Protein AF-A0A2N1YJY7-F1 (afdb_monomer)

pLDDT: mean 74.67, std 12.1, range [45.5, 92.31]

Secondary structure (DSSP, 8-state):
--EEEEEE---SSS--PEEEEEEEEEEEEEEE---B-TTS--STTSPP-B-SS-EEEEEEEEEEEEE-BTTTB-EEEEE-SSTT-EEEEEPPPPS-HHHHHHHHHSSSS-------S--TT--S-SSSS--TTT-EEEEES--SSTTGGG-TTSSEEEE-TT--EEEEE-EEEEEE----EEEE------

Radius of gyration: 22.83 Å; Cα contacts (8 Å, |Δi|>4)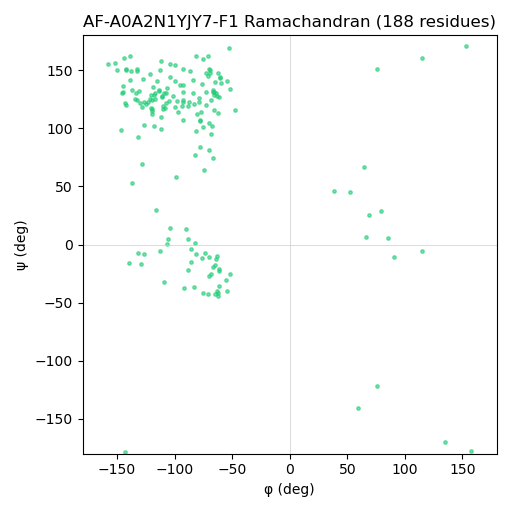: 405; chains: 1; bounding box: 46×56×58 Å

Sequence (190 aa):
PTILRVFRTQDTVDEPTLGIAYQSALSGDFRFSVAQTAASPNAREMVPFFNANEGVHFGNVDAFLPIGRLHSQAITLDTFGTEGNFQVTLTPIPNIAAVYNDIYCGAATCATNTVTGIDTSNSLVAITNPNPETRGYIRWGDFSNPANYIAPNNGIRFVTPAGGVTHIGVARIEGLLLQSLTLTTRGAGS

Nearest PDB structures (foldseek):
  4oje-assembly1_H  TM=1.419E-01  e=9.996E+00  Caenorhabditis elegans

Mean predicted aligned error: 12.43 Å

Solvent-accessible surface area (backbone atoms only — not comparable to full-atom values): 11017 Å² total; per-residue (Å²): 107,78,45,79,46,80,46,68,53,93,57,97,83,84,68,76,45,44,35,54,40,42,42,45,53,54,70,49,71,46,77,51,63,78,57,63,37,94,85,30,59,94,53,86,99,52,81,67,40,57,41,94,64,28,26,45,34,36,22,53,28,42,33,36,57,46,42,65,41,95,89,59,26,46,48,47,79,45,80,42,89,60,90,77,16,40,26,44,30,40,42,58,59,68,99,42,69,50,58,53,15,33,46,49,29,61,30,75,65,58,58,68,55,80,77,90,61,86,73,84,66,73,61,86,56,70,50,59,61,52,15,88,88,47,45,5,33,40,34,28,26,58,70,90,44,92,74,39,59,74,38,82,84,33,7,32,27,39,26,37,79,88,65,52,69,49,71,77,37,51,51,73,48,76,66,47,69,76,57,58,46,78,48,73,44,81,42,93,69,130

Structure (mmCIF, N/CA/C/O backbone):
data_AF-A0A2N1YJY7-F1
#
_entry.id   AF-A0A2N1YJY7-F1
#
loop_
_atom_site.group_PDB
_atom_site.id
_atom_site.type_symbol
_atom_site.label_atom_id
_atom_site.label_alt_id
_atom_site.label_comp_id
_atom_site.label_asym_id
_atom_site.label_entity_id
_atom_site.label_seq_id
_atom_site.pdbx_PDB_ins_code
_atom_site.Cartn_x
_atom_site.Cartn_y
_atom_site.Cartn_z
_atom_site.occupancy
_atom_site.B_iso_or_equiv
_atom_site.auth_seq_id
_atom_site.auth_comp_id
_atom_site.auth_asym_id
_atom_site.auth_atom_id
_atom_site.pdbx_PDB_model_num
ATOM 1 N N . PRO A 1 1 ? -10.628 2.705 -5.299 1.00 58.41 1 PRO A N 1
ATOM 2 C CA . PRO A 1 1 ? -11.707 3.653 -4.931 1.00 58.41 1 PRO A CA 1
ATOM 3 C C . PRO A 1 1 ? -11.468 4.127 -3.503 1.00 58.41 1 PRO A C 1
ATOM 5 O O . PRO A 1 1 ? -11.146 3.301 -2.654 1.00 58.41 1 PRO A O 1
ATOM 8 N N . THR A 1 2 ? -11.582 5.428 -3.264 1.00 67.94 2 THR A N 1
ATOM 9 C CA . THR A 1 2 ? -11.427 5.993 -1.922 1.00 67.94 2 THR A CA 1
ATOM 10 C C . THR A 1 2 ? -12.797 6.077 -1.270 1.00 67.94 2 THR A C 1
ATOM 12 O O . THR A 1 2 ? -13.717 6.656 -1.846 1.00 67.94 2 THR A O 1
ATOM 15 N N . ILE A 1 3 ? -12.950 5.469 -0.096 1.00 69.62 3 ILE A N 1
ATOM 16 C CA . ILE A 1 3 ? -14.212 5.424 0.638 1.00 69.62 3 ILE A CA 1
ATOM 17 C C . ILE A 1 3 ? -13.978 6.028 2.017 1.00 69.62 3 ILE A C 1
ATOM 19 O O . ILE A 1 3 ? -13.146 5.547 2.784 1.00 69.62 3 ILE A O 1
ATOM 23 N N . LEU A 1 4 ? -14.745 7.068 2.328 1.00 70.69 4 LEU A N 1
ATOM 24 C CA . LEU A 1 4 ? -14.849 7.638 3.662 1.00 70.69 4 LEU A CA 1
ATOM 25 C C . LEU A 1 4 ? -16.218 7.260 4.222 1.00 70.69 4 LEU A C 1
ATOM 27 O O . LEU A 1 4 ? -17.240 7.579 3.615 1.00 70.69 4 LEU A O 1
ATOM 31 N N . ARG A 1 5 ? -16.247 6.569 5.360 1.00 70.00 5 ARG A N 1
ATOM 32 C CA . ARG A 1 5 ? -17.489 6.231 6.059 1.00 70.00 5 ARG A CA 1
ATOM 33 C C . ARG A 1 5 ? -17.484 6.862 7.439 1.00 70.00 5 ARG A C 1
ATOM 35 O O . ARG A 1 5 ? -16.478 6.792 8.136 1.00 70.00 5 ARG A O 1
ATOM 42 N N . VAL A 1 6 ? -18.611 7.454 7.814 1.00 69.00 6 VAL A N 1
ATOM 43 C CA . VAL A 1 6 ? -18.825 8.061 9.127 1.00 69.00 6 VAL A CA 1
ATOM 44 C C . VAL A 1 6 ? -19.968 7.317 9.801 1.00 69.00 6 VAL A C 1
ATOM 46 O O . VAL A 1 6 ? -21.030 7.137 9.206 1.00 69.00 6 VAL A O 1
ATOM 49 N N . PHE A 1 7 ? -19.746 6.876 11.031 1.00 70.25 7 PHE A N 1
ATOM 50 C CA . PHE A 1 7 ? -20.703 6.124 11.828 1.00 70.25 7 PHE A CA 1
ATOM 51 C C . PHE A 1 7 ? -20.782 6.725 13.223 1.00 70.25 7 PHE A C 1
ATOM 53 O O . PHE A 1 7 ? -19.805 7.268 13.727 1.00 70.25 7 PHE A O 1
ATOM 60 N N . ARG A 1 8 ? -21.937 6.603 13.866 1.00 66.25 8 ARG A N 1
ATOM 61 C CA . ARG A 1 8 ? -22.147 7.037 15.247 1.00 66.25 8 A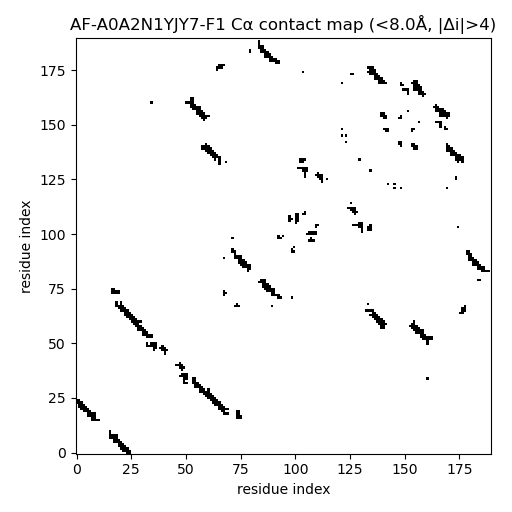RG A CA 1
ATOM 62 C C . ARG A 1 8 ? -22.476 5.811 16.082 1.00 66.25 8 ARG A C 1
ATOM 64 O O . ARG A 1 8 ? -23.335 5.030 15.674 1.00 66.25 8 ARG A O 1
ATOM 71 N N . THR A 1 9 ? -21.806 5.635 17.216 1.00 63.91 9 THR A N 1
ATOM 72 C CA . THR A 1 9 ? -22.169 4.571 18.153 1.00 63.91 9 THR A CA 1
ATOM 73 C C . THR A 1 9 ? -23.555 4.866 18.728 1.00 63.91 9 THR A C 1
ATOM 75 O O . THR A 1 9 ? -23.849 5.985 19.156 1.00 63.91 9 THR A O 1
ATOM 78 N N . GLN A 1 10 ? -24.447 3.876 18.672 1.00 57.34 10 GLN A N 1
ATOM 79 C CA . GLN A 1 10 ? -25.723 3.911 19.382 1.00 57.34 10 GLN A CA 1
ATOM 80 C C . GLN A 1 10 ? -25.461 3.479 20.822 1.00 57.34 10 GLN A C 1
ATOM 82 O O . GLN A 1 10 ? -25.721 2.334 21.171 1.00 57.34 10 GLN A O 1
ATOM 87 N N . ASP A 1 11 ? -24.912 4.367 21.644 1.00 53.84 11 ASP A N 1
ATOM 88 C CA . ASP A 1 11 ? -25.042 4.203 23.088 1.00 53.84 11 ASP A CA 1
ATOM 89 C C . ASP A 1 11 ? -25.985 5.281 23.620 1.00 53.84 11 ASP A C 1
ATOM 91 O O . ASP A 1 11 ? -25.904 6.452 23.242 1.00 53.84 11 ASP A O 1
ATOM 95 N N . THR A 1 12 ? -26.959 4.853 24.417 1.00 52.12 12 THR A N 1
ATOM 96 C CA . THR A 1 12 ? -28.085 5.674 24.879 1.00 52.12 12 THR A CA 1
ATOM 97 C C . THR A 1 12 ? -27.778 6.428 26.173 1.00 52.12 12 THR A C 1
ATOM 99 O O . THR A 1 12 ? -28.682 7.058 26.715 1.00 52.12 12 THR A O 1
ATOM 102 N N . VAL A 1 13 ? -26.543 6.350 26.685 1.00 55.25 13 VAL A N 1
ATOM 103 C CA . VAL A 1 13 ? -26.212 6.776 28.056 1.00 55.25 13 VAL A CA 1
ATOM 104 C C . VAL A 1 13 ? -24.898 7.574 28.146 1.00 55.25 13 VAL A C 1
ATOM 106 O O . VAL A 1 13 ? -24.038 7.261 28.948 1.00 55.25 13 VAL A O 1
ATOM 109 N N . ASP A 1 14 ? -24.767 8.632 27.341 1.00 52.88 14 ASP A N 1
ATOM 110 C CA . ASP A 1 14 ? -23.934 9.827 27.626 1.00 52.88 14 ASP A CA 1
ATOM 111 C C . ASP A 1 14 ? -22.714 10.168 26.757 1.00 52.88 14 ASP A C 1
ATOM 113 O O . ASP A 1 14 ? -22.257 11.292 26.887 1.00 52.88 14 ASP A O 1
ATOM 117 N N . GLU A 1 15 ? -22.242 9.386 25.778 1.00 55.34 15 GLU A N 1
ATOM 118 C CA . GLU A 1 15 ? -21.205 9.913 24.854 1.00 55.34 15 GLU A CA 1
ATOM 119 C C . GLU A 1 15 ? -21.333 9.367 23.420 1.00 55.34 15 GLU A C 1
ATOM 121 O O . GLU A 1 15 ? -20.865 8.260 23.118 1.00 55.34 15 GLU A O 1
ATOM 126 N N . PRO A 1 16 ? -21.954 10.115 22.483 1.00 58.66 16 PRO A N 1
ATOM 127 C CA . PRO A 1 16 ? -22.017 9.698 21.092 1.00 58.66 16 PRO A CA 1
ATOM 128 C C . PRO A 1 16 ? -20.621 9.737 20.469 1.00 58.66 16 PRO A C 1
ATOM 130 O O . PRO A 1 16 ? -20.130 10.786 20.061 1.00 58.66 16 PRO A O 1
ATOM 133 N N . THR A 1 17 ? -19.996 8.572 20.337 1.00 58.56 17 THR A N 1
ATOM 134 C CA . THR A 1 17 ? -18.682 8.470 19.708 1.00 58.56 17 THR A CA 1
ATOM 135 C C . THR A 1 17 ? -18.847 8.402 18.190 1.00 58.56 17 THR A C 1
ATOM 137 O O . THR A 1 17 ? -19.649 7.619 17.666 1.00 58.56 17 THR A O 1
ATOM 140 N N . LEU A 1 18 ? -18.096 9.233 17.465 1.00 63.59 18 LEU A N 1
ATOM 141 C CA . LEU A 1 18 ? -18.064 9.222 16.005 1.00 63.59 18 LEU A CA 1
ATOM 142 C C . LEU A 1 18 ? -16.913 8.327 15.524 1.00 63.59 18 LEU A C 1
ATOM 144 O O . LEU A 1 18 ? -15.743 8.579 15.801 1.00 63.59 18 LEU A O 1
ATOM 148 N N . GLY A 1 19 ? -17.241 7.278 14.778 1.00 59.53 19 GLY A N 1
ATOM 149 C CA . GLY A 1 19 ? -16.272 6.461 14.058 1.00 59.53 19 GLY A CA 1
ATOM 150 C C . GLY A 1 19 ? -16.104 6.972 12.632 1.00 59.53 19 GLY A C 1
ATOM 151 O O . GLY A 1 19 ? -17.090 7.161 11.921 1.00 59.53 19 GLY A O 1
ATOM 152 N N . ILE A 1 20 ? -14.864 7.155 12.185 1.00 62.31 20 ILE A N 1
ATOM 153 C CA . ILE A 1 20 ? -14.549 7.397 10.775 1.00 62.31 20 ILE A CA 1
ATOM 154 C C . ILE A 1 20 ? -13.695 6.231 10.287 1.00 62.31 20 ILE A C 1
ATOM 156 O O . ILE A 1 20 ? -12.660 5.943 10.878 1.00 62.31 20 ILE A O 1
ATOM 160 N N . ALA A 1 21 ? -14.126 5.575 9.213 1.00 64.62 21 ALA A N 1
ATOM 161 C CA . ALA A 1 21 ? -13.327 4.591 8.499 1.00 64.62 21 ALA A CA 1
ATOM 162 C C . ALA A 1 21 ? -12.906 5.188 7.155 1.00 64.62 21 ALA A C 1
ATOM 164 O O . ALA A 1 21 ? -13.752 5.500 6.311 1.00 64.62 21 ALA A O 1
ATOM 165 N N . TYR A 1 22 ? -11.598 5.348 6.967 1.00 66.62 22 TYR A N 1
ATOM 166 C CA . TYR A 1 22 ? -11.018 5.737 5.688 1.00 66.62 22 TYR A CA 1
ATOM 167 C C . TYR A 1 22 ? -10.374 4.522 5.030 1.00 66.62 22 TYR A C 1
ATOM 169 O O . TYR A 1 22 ? -9.500 3.876 5.605 1.00 66.62 22 TYR A O 1
ATOM 177 N N . GLN A 1 23 ? -10.811 4.230 3.810 1.00 66.56 23 GLN A N 1
ATOM 178 C CA . GLN A 1 23 ? -10.250 3.195 2.961 1.00 66.56 23 GLN A CA 1
ATOM 179 C C . GLN A 1 23 ? -9.736 3.851 1.685 1.00 66.56 23 GLN A C 1
ATOM 181 O O . GLN A 1 23 ? -10.514 4.325 0.857 1.00 66.56 23 GLN A O 1
ATOM 186 N N . SER A 1 24 ? -8.417 3.849 1.523 1.00 67.81 24 SER A N 1
ATOM 187 C CA . SER A 1 24 ? -7.757 4.176 0.263 1.00 67.81 24 SER A CA 1
ATOM 188 C C . SER A 1 24 ? -7.071 2.933 -0.271 1.00 67.81 24 SER A C 1
ATOM 190 O O . SER A 1 24 ? -6.378 2.244 0.476 1.00 67.81 24 SER A O 1
ATOM 192 N N . ALA A 1 25 ? -7.279 2.667 -1.556 1.00 68.56 25 ALA A N 1
ATOM 193 C CA . ALA A 1 25 ? -6.548 1.658 -2.299 1.00 68.56 25 ALA A CA 1
ATOM 194 C C . ALA A 1 25 ? -5.816 2.362 -3.441 1.00 68.56 25 ALA A C 1
ATOM 196 O O . ALA A 1 25 ? -6.466 2.934 -4.324 1.00 68.56 25 ALA A O 1
ATOM 197 N N . LEU A 1 26 ? -4.485 2.343 -3.398 1.00 75.31 26 LEU A N 1
ATOM 198 C CA . LEU A 1 26 ? -3.644 2.751 -4.518 1.00 75.31 26 LEU A CA 1
ATOM 199 C C . LEU A 1 26 ? -3.184 1.482 -5.223 1.00 75.31 26 LEU A C 1
ATOM 201 O O . LEU A 1 26 ? -2.487 0.673 -4.616 1.00 75.31 26 LEU A O 1
ATOM 205 N N . SER A 1 27 ? -3.558 1.324 -6.490 1.00 82.31 27 SER A N 1
ATOM 206 C CA . SER A 1 27 ? -3.086 0.211 -7.301 1.00 82.31 27 SER A CA 1
ATOM 207 C C . SER A 1 27 ? -2.742 0.655 -8.714 1.00 82.31 27 SER A C 1
ATOM 209 O O . SER A 1 27 ? -3.421 1.516 -9.279 1.00 82.31 27 SER A O 1
ATOM 211 N N . GLY A 1 28 ? -1.667 0.093 -9.261 1.00 82.94 28 GLY A N 1
ATOM 212 C CA . GLY A 1 28 ? -1.219 0.358 -10.621 1.00 82.94 28 GLY A CA 1
ATOM 213 C C . GLY A 1 28 ? 0.260 0.058 -10.836 1.00 82.94 28 GLY A C 1
ATOM 214 O O . GLY A 1 28 ? 0.966 -0.370 -9.923 1.00 82.94 28 GLY A O 1
ATOM 215 N N . ASP A 1 29 ? 0.713 0.331 -12.057 1.00 84.19 29 ASP A N 1
ATOM 216 C CA . ASP A 1 29 ? 2.118 0.256 -12.438 1.00 84.19 29 ASP A CA 1
ATOM 217 C C . ASP A 1 29 ? 2.711 1.669 -12.475 1.00 84.19 29 ASP A C 1
ATOM 219 O O . ASP A 1 29 ? 2.173 2.569 -13.124 1.00 84.19 29 ASP A O 1
ATOM 223 N N . PHE A 1 30 ? 3.833 1.869 -11.787 1.00 87.19 30 PHE A N 1
ATOM 224 C CA . PHE A 1 30 ? 4.537 3.151 -11.739 1.00 87.19 30 PHE A CA 1
ATOM 225 C C . PHE A 1 30 ? 5.878 3.052 -12.441 1.00 87.19 30 PHE A C 1
ATOM 227 O O . PHE A 1 30 ? 6.522 2.002 -12.443 1.00 87.19 30 PHE A O 1
ATOM 234 N N . ARG A 1 31 ? 6.329 4.168 -13.015 1.00 88.31 31 ARG A N 1
ATOM 235 C CA . ARG A 1 31 ? 7.576 4.204 -13.766 1.00 88.31 31 ARG A CA 1
ATOM 236 C C . ARG A 1 31 ? 8.322 5.519 -13.607 1.00 88.31 31 ARG A C 1
ATOM 238 O O . ARG A 1 31 ? 7.734 6.587 -13.735 1.00 88.31 31 ARG A O 1
ATOM 245 N N . PHE A 1 32 ? 9.632 5.410 -13.415 1.00 88.19 32 PHE A N 1
ATOM 246 C CA . PHE A 1 32 ? 10.561 6.533 -13.373 1.00 88.19 32 PHE A CA 1
ATOM 247 C C . PHE A 1 32 ? 11.593 6.369 -14.484 1.00 88.19 32 PHE A C 1
ATOM 249 O O . PHE A 1 32 ? 12.357 5.407 -14.475 1.00 88.19 32 PHE A O 1
ATOM 256 N N . SER A 1 33 ? 11.606 7.300 -15.433 1.00 89.25 33 SER A N 1
ATOM 257 C CA . SER A 1 33 ? 12.483 7.268 -16.608 1.00 89.25 33 SER A CA 1
ATOM 258 C C . SER A 1 33 ? 13.457 8.432 -16.590 1.00 89.25 33 SER A C 1
ATOM 260 O O . SER A 1 33 ? 13.082 9.545 -16.222 1.00 89.25 33 SER A O 1
ATOM 262 N N . VAL A 1 34 ? 14.698 8.178 -17.002 1.00 87.00 34 VAL A N 1
ATOM 263 C CA . VAL A 1 34 ? 15.749 9.206 -17.081 1.00 87.00 34 VAL A CA 1
ATOM 264 C C . VAL A 1 34 ? 16.448 9.229 -18.437 1.00 87.00 34 VAL A C 1
ATOM 266 O O . VAL A 1 34 ? 17.072 10.233 -18.783 1.00 87.00 34 VAL A O 1
ATOM 269 N N . ALA A 1 35 ? 16.322 8.173 -19.245 1.00 86.62 35 ALA A N 1
ATOM 270 C CA . ALA A 1 35 ? 16.930 8.125 -20.566 1.00 86.62 35 ALA A CA 1
ATOM 271 C C . ALA A 1 35 ? 16.106 8.935 -21.569 1.00 86.62 35 ALA A C 1
ATOM 273 O O . ALA A 1 35 ? 15.033 8.521 -22.015 1.00 86.62 35 ALA A O 1
ATOM 274 N N . GLN A 1 36 ? 16.633 10.094 -21.953 1.00 87.19 36 GLN A N 1
ATOM 275 C CA . GLN A 1 36 ? 16.056 10.906 -23.015 1.00 87.19 36 GLN A CA 1
ATOM 276 C C . GLN A 1 36 ? 16.254 10.248 -24.385 1.00 87.19 36 GLN A C 1
ATOM 278 O O . GLN A 1 36 ? 17.270 9.608 -24.659 1.00 87.19 36 GLN A O 1
ATOM 283 N N . THR A 1 37 ? 15.271 10.410 -25.264 1.00 88.38 37 THR A N 1
ATOM 284 C CA . THR A 1 37 ? 15.388 10.026 -26.673 1.00 88.38 37 THR A CA 1
ATOM 285 C C . THR A 1 37 ? 16.250 11.033 -27.431 1.00 88.38 37 THR A C 1
ATOM 287 O O . THR A 1 37 ? 16.366 12.188 -27.030 1.00 88.38 37 THR A O 1
ATOM 290 N N . ALA A 1 38 ? 16.801 10.632 -28.579 1.00 87.56 38 ALA A N 1
ATOM 291 C CA . ALA A 1 38 ? 17.558 11.544 -29.442 1.00 87.56 38 ALA A CA 1
ATOM 292 C C . ALA A 1 38 ? 16.720 12.730 -29.968 1.00 87.56 38 ALA A C 1
ATOM 294 O O . ALA A 1 38 ? 17.280 13.753 -30.343 1.00 87.56 38 ALA A O 1
ATOM 295 N N . ALA A 1 39 ? 15.389 12.598 -29.984 1.00 86.38 39 ALA A N 1
ATOM 296 C CA . ALA A 1 39 ? 14.458 13.659 -30.366 1.00 86.38 39 ALA A CA 1
ATOM 297 C C . ALA A 1 39 ? 14.090 14.597 -29.197 1.00 86.38 39 ALA A C 1
ATOM 299 O O . ALA A 1 39 ? 13.344 15.554 -29.397 1.00 86.38 39 ALA A O 1
ATOM 300 N N . SER A 1 40 ? 14.565 14.313 -27.979 1.00 88.31 40 SER A N 1
ATOM 301 C CA . SER A 1 40 ? 14.291 15.118 -26.789 1.00 88.31 40 SER A CA 1
ATOM 302 C C . SER A 1 40 ? 14.932 16.507 -26.902 1.00 88.31 40 SER A C 1
ATOM 304 O O . SER A 1 40 ? 16.117 16.601 -27.235 1.00 88.31 40 SER A O 1
ATOM 306 N N . PRO A 1 41 ? 14.201 17.592 -26.594 1.00 86.31 41 PRO A N 1
ATOM 307 C CA . PRO A 1 41 ? 14.782 18.926 -26.537 1.00 86.31 41 PRO A CA 1
ATOM 308 C C . PRO A 1 41 ? 15.885 19.006 -25.471 1.00 86.31 41 PRO A C 1
ATOM 310 O O . PRO A 1 41 ? 15.648 18.703 -24.304 1.00 86.31 41 PRO A O 1
ATOM 313 N N . ASN A 1 42 ? 17.081 19.468 -25.850 1.00 82.44 42 ASN A N 1
ATOM 314 C CA . ASN A 1 42 ? 18.179 19.750 -24.916 1.00 82.44 42 ASN A CA 1
ATOM 315 C C . ASN A 1 42 ? 18.243 21.253 -24.589 1.00 82.44 42 ASN A C 1
ATOM 317 O O . ASN A 1 42 ? 19.229 21.933 -24.877 1.00 82.44 42 ASN A O 1
ATOM 321 N N . ALA A 1 43 ? 17.145 21.789 -24.058 1.00 83.38 43 ALA A N 1
ATOM 322 C CA . ALA A 1 43 ? 17.003 23.196 -23.697 1.00 83.38 43 ALA A CA 1
ATOM 323 C C . ALA A 1 43 ? 16.293 23.335 -22.345 1.00 83.38 43 ALA A C 1
ATOM 325 O O . ALA A 1 43 ? 15.467 22.501 -21.971 1.00 83.38 43 ALA A O 1
ATOM 326 N N . ARG A 1 44 ? 16.622 24.396 -21.598 1.00 75.50 44 ARG A N 1
ATOM 327 C CA . ARG A 1 44 ? 15.949 24.713 -20.330 1.00 75.50 44 ARG A CA 1
ATOM 328 C C . ARG A 1 44 ? 14.467 25.003 -20.585 1.00 75.50 44 ARG A C 1
ATOM 330 O O . ARG A 1 44 ? 14.125 25.529 -21.636 1.00 75.50 44 ARG A O 1
ATOM 337 N N . GLU A 1 45 ? 13.622 24.655 -19.614 1.00 85.25 45 GLU A N 1
ATOM 338 C CA . GLU A 1 45 ? 12.167 24.909 -19.624 1.00 85.25 45 GLU A CA 1
ATOM 339 C C . GLU A 1 45 ? 11.368 24.141 -20.694 1.00 85.25 45 GLU A C 1
ATOM 341 O O . GLU A 1 45 ? 10.158 24.319 -20.810 1.00 85.25 45 GLU A O 1
ATOM 346 N N . MET A 1 46 ? 12.005 23.228 -21.433 1.00 82.38 46 MET A N 1
ATOM 347 C CA . MET A 1 46 ? 11.322 22.315 -22.347 1.00 82.38 46 MET A CA 1
ATOM 348 C C . MET A 1 46 ? 11.130 20.939 -21.708 1.00 82.38 46 MET A C 1
ATOM 350 O O . MET A 1 46 ? 12.018 20.431 -21.026 1.00 82.38 46 MET A O 1
ATOM 354 N N . VAL A 1 47 ? 9.967 20.323 -21.944 1.00 85.81 47 VAL A N 1
ATOM 355 C CA . VAL A 1 47 ? 9.652 18.975 -21.448 1.00 85.81 47 VAL A CA 1
ATOM 356 C C . VAL A 1 47 ? 10.460 17.937 -22.243 1.00 85.81 47 VAL A C 1
ATOM 358 O O . VAL A 1 47 ? 10.293 17.863 -23.463 1.00 85.81 47 VAL A O 1
ATOM 361 N N . PRO A 1 48 ? 11.319 17.126 -21.598 1.00 86.94 48 PRO A N 1
ATOM 362 C CA . PRO A 1 48 ? 12.084 16.090 -22.284 1.00 86.94 48 PRO A CA 1
ATOM 363 C C . PRO A 1 48 ? 11.211 14.927 -22.762 1.00 86.94 48 PRO A C 1
ATOM 365 O O . PRO A 1 48 ? 10.225 14.563 -22.119 1.00 86.94 48 PRO A O 1
ATOM 368 N N . PHE A 1 49 ? 11.627 14.276 -23.847 1.00 89.31 49 PHE A N 1
ATOM 369 C CA . PHE A 1 49 ? 11.027 13.018 -24.293 1.00 89.31 49 PHE A CA 1
ATOM 370 C C . PHE A 1 49 ? 11.856 11.845 -23.790 1.00 89.31 49 PHE A C 1
ATOM 372 O O . PHE A 1 49 ? 12.985 11.646 -24.241 1.00 89.31 49 PHE A O 1
ATOM 379 N N . PHE A 1 50 ? 11.293 11.038 -22.899 1.00 90.19 50 PHE A N 1
ATOM 380 C CA . PHE A 1 50 ? 11.951 9.834 -22.401 1.00 90.19 50 PHE A CA 1
ATOM 381 C C . PHE A 1 50 ? 11.688 8.632 -23.306 1.00 90.19 50 PHE A C 1
ATOM 383 O O . PHE A 1 50 ? 10.645 8.533 -23.955 1.00 90.19 50 PHE A O 1
ATOM 390 N N . ASN A 1 51 ? 12.649 7.710 -23.365 1.00 89.19 51 ASN A N 1
ATOM 391 C CA . ASN A 1 51 ? 12.456 6.420 -24.018 1.00 89.19 51 ASN A CA 1
ATOM 392 C C . ASN A 1 51 ? 11.221 5.739 -23.411 1.00 89.19 51 ASN A C 1
ATOM 394 O O . ASN A 1 51 ? 11.017 5.850 -22.213 1.00 89.19 51 ASN A O 1
ATOM 398 N N . ALA A 1 52 ? 10.389 5.059 -24.206 1.00 85.88 52 ALA A N 1
ATOM 399 C CA . ALA A 1 52 ? 9.112 4.499 -23.748 1.00 85.88 52 ALA A CA 1
ATOM 400 C C . ALA A 1 52 ? 9.225 3.149 -23.015 1.00 85.88 52 ALA A C 1
ATOM 402 O O . ALA A 1 52 ? 8.246 2.715 -22.417 1.00 85.88 52 ALA A O 1
ATOM 403 N N . ASN A 1 53 ? 10.401 2.526 -22.998 1.00 85.94 53 ASN A N 1
ATOM 404 C CA . ASN A 1 53 ? 10.645 1.254 -22.317 1.00 85.94 53 ASN A CA 1
ATOM 405 C C . ASN A 1 53 ? 11.526 1.425 -21.071 1.00 85.94 53 ASN A C 1
ATOM 407 O O . ASN A 1 53 ? 11.353 0.710 -20.087 1.00 85.94 53 ASN A O 1
ATOM 411 N N . GLU A 1 54 ? 12.446 2.391 -21.090 1.00 91.25 54 GLU A N 1
ATOM 412 C CA . GLU A 1 54 ? 13.471 2.564 -20.059 1.00 91.25 54 GLU A CA 1
ATOM 413 C C . GLU A 1 54 ? 12.947 3.024 -18.693 1.00 91.25 54 GLU A C 1
ATOM 415 O O . GLU A 1 54 ? 12.009 3.813 -18.587 1.00 91.25 54 GLU A O 1
ATOM 420 N N . GLY A 1 55 ? 13.600 2.578 -17.629 1.00 90.88 55 GLY A N 1
ATOM 421 C CA . GLY A 1 55 ? 13.465 3.183 -16.312 1.00 90.88 55 GLY A CA 1
ATOM 422 C C . GLY A 1 55 ? 13.289 2.170 -15.197 1.00 90.88 55 GLY A C 1
ATOM 423 O O . GLY A 1 55 ? 13.436 0.962 -15.393 1.00 90.88 55 GLY A O 1
ATOM 424 N N . VAL A 1 56 ? 12.955 2.684 -14.019 1.00 91.44 56 VAL A N 1
ATOM 425 C CA . VAL A 1 56 ? 12.543 1.886 -12.862 1.00 91.44 56 VAL A CA 1
ATOM 426 C C . VAL A 1 56 ? 11.046 1.677 -12.944 1.00 91.44 56 VAL A C 1
ATOM 428 O O . VAL A 1 56 ? 10.296 2.650 -12.925 1.00 91.44 56 VAL A O 1
ATOM 431 N N . HIS A 1 57 ? 10.614 0.426 -13.037 1.00 90.88 57 HIS A N 1
ATOM 432 C CA . HIS A 1 57 ? 9.206 0.054 -13.034 1.00 90.88 57 HIS A CA 1
ATOM 433 C C . HIS A 1 57 ? 8.863 -0.578 -11.692 1.00 90.88 57 HIS A C 1
ATOM 435 O O . HIS A 1 57 ? 9.581 -1.454 -11.210 1.00 90.88 57 HIS A O 1
ATOM 441 N N . PHE A 1 58 ? 7.744 -0.149 -11.132 1.00 89.44 58 PHE A N 1
ATOM 442 C CA . PHE A 1 58 ? 7.091 -0.744 -9.980 1.00 89.44 58 PHE A CA 1
ATOM 443 C C . PHE A 1 58 ? 5.791 -1.343 -10.497 1.00 89.44 58 PHE A C 1
ATOM 445 O O . PHE A 1 58 ? 4.839 -0.611 -10.754 1.00 89.44 58 PHE A O 1
ATOM 452 N N . GLY A 1 59 ? 5.794 -2.649 -10.736 1.00 87.69 59 GLY A N 1
ATOM 453 C CA . GLY A 1 59 ? 4.635 -3.377 -11.232 1.00 87.69 59 GLY A CA 1
ATOM 454 C C . GLY A 1 59 ? 3.797 -3.954 -10.100 1.00 87.69 59 GLY A C 1
ATOM 455 O O . GLY A 1 59 ? 4.338 -4.305 -9.046 1.00 87.69 59 GLY A O 1
ATOM 456 N N . ASN A 1 60 ? 2.495 -4.103 -10.343 1.00 85.19 60 ASN A N 1
ATOM 457 C CA . ASN A 1 60 ? 1.552 -4.707 -9.398 1.00 85.19 60 ASN A CA 1
ATOM 458 C C . ASN A 1 60 ? 1.636 -4.041 -8.018 1.00 85.19 60 ASN A C 1
ATOM 460 O O . ASN A 1 60 ? 1.739 -4.716 -6.990 1.00 85.19 60 ASN A O 1
ATOM 464 N N . VAL A 1 61 ? 1.682 -2.707 -7.999 1.00 85.69 61 VAL A N 1
ATOM 465 C CA . VAL A 1 61 ? 1.642 -1.978 -6.737 1.00 85.69 61 VAL A CA 1
ATOM 466 C C . VAL A 1 61 ? 0.230 -2.076 -6.191 1.00 85.69 61 VAL A C 1
ATOM 468 O O . VAL A 1 61 ? -0.739 -1.846 -6.915 1.00 85.69 61 VAL A O 1
ATOM 471 N N . ASP A 1 62 ? 0.123 -2.433 -4.920 1.00 84.19 62 ASP A N 1
ATOM 472 C CA . ASP A 1 62 ? -1.137 -2.458 -4.188 1.00 84.19 62 ASP A CA 1
ATOM 473 C C . ASP A 1 62 ? -0.884 -1.987 -2.758 1.00 84.19 62 ASP A C 1
ATOM 475 O O . ASP A 1 62 ? -0.072 -2.561 -2.027 1.00 84.19 62 ASP A O 1
ATOM 479 N N . ALA A 1 63 ? -1.551 -0.910 -2.366 1.00 81.00 63 ALA A N 1
ATOM 480 C CA . ALA A 1 63 ? -1.431 -0.333 -1.042 1.00 81.00 63 ALA A CA 1
ATOM 481 C C . ALA A 1 63 ? -2.808 -0.084 -0.441 1.00 81.00 63 ALA A C 1
ATOM 483 O O . ALA A 1 63 ? -3.665 0.554 -1.056 1.00 81.00 63 ALA A O 1
ATOM 484 N N . PHE A 1 64 ? -2.969 -0.523 0.802 1.00 78.50 64 PHE A N 1
ATOM 485 C CA . PHE A 1 64 ? -4.144 -0.296 1.623 1.00 78.50 64 PHE A CA 1
ATOM 486 C C . PHE A 1 64 ? -3.702 0.230 2.987 1.00 78.50 64 PHE A C 1
ATOM 488 O O . PHE A 1 64 ? -2.941 -0.420 3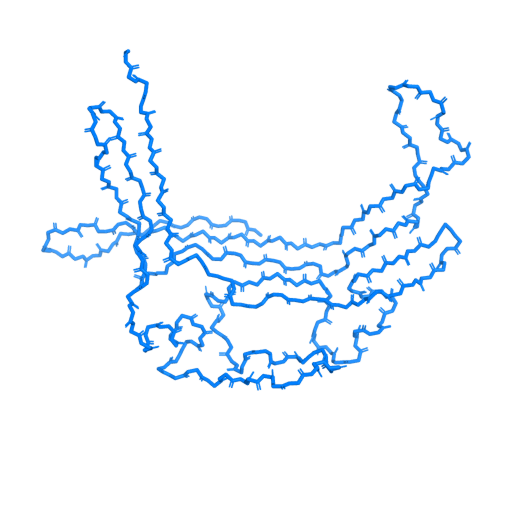.704 1.00 78.50 64 PHE A O 1
ATOM 495 N N . LEU A 1 65 ? -4.185 1.419 3.346 1.00 76.81 65 LEU A N 1
ATOM 496 C CA . LEU A 1 65 ? -3.911 2.048 4.636 1.00 76.81 65 LEU A CA 1
ATOM 497 C C . LEU A 1 65 ? -5.228 2.237 5.400 1.00 76.81 65 LEU A C 1
ATOM 499 O O . LEU A 1 65 ? -5.973 3.168 5.080 1.00 76.81 65 LEU A O 1
ATOM 503 N N . PRO A 1 66 ? -5.528 1.377 6.387 1.00 70.88 66 PRO A N 1
ATOM 504 C CA . PRO A 1 66 ? -6.690 1.549 7.238 1.00 70.88 66 PRO A CA 1
ATOM 505 C C . PRO A 1 66 ? -6.433 2.651 8.269 1.00 70.88 66 PRO A C 1
ATOM 507 O O . PRO A 1 66 ? -5.362 2.720 8.876 1.00 70.88 66 PRO A O 1
ATOM 510 N N . ILE A 1 67 ? -7.441 3.493 8.493 1.00 68.25 67 ILE A N 1
ATOM 511 C CA . ILE A 1 67 ? -7.469 4.453 9.601 1.00 68.25 67 ILE A CA 1
ATOM 512 C C . ILE A 1 67 ? -8.688 4.136 10.465 1.00 68.25 67 ILE A C 1
ATOM 514 O O . ILE A 1 67 ? -9.817 4.244 9.986 1.00 68.25 67 ILE A O 1
ATOM 518 N N . GLY A 1 68 ? -8.433 3.777 11.727 1.00 55.16 68 GLY A N 1
ATOM 519 C CA . GLY A 1 68 ? -9.454 3.514 12.738 1.00 55.16 68 GLY A CA 1
ATOM 520 C C . GLY A 1 68 ? -10.166 2.169 12.585 1.00 55.16 68 GLY A C 1
ATOM 521 O O . GLY A 1 68 ? -10.313 1.624 11.491 1.00 55.16 68 GLY A O 1
ATOM 522 N N . ARG A 1 69 ? -10.627 1.619 13.714 1.00 63.69 69 ARG A N 1
ATOM 523 C CA . ARG A 1 69 ? -11.454 0.409 13.746 1.00 63.69 69 ARG A CA 1
ATOM 524 C C . ARG A 1 69 ? -12.592 0.569 14.742 1.00 63.69 69 ARG A C 1
ATOM 526 O O . ARG A 1 69 ? -12.341 0.919 15.891 1.00 63.69 69 ARG A O 1
ATOM 533 N N . LEU A 1 70 ? -13.807 0.213 14.315 1.00 56.34 70 LEU A N 1
ATOM 534 C CA . LEU A 1 70 ? -15.073 0.457 15.025 1.00 56.34 70 LEU A CA 1
ATOM 535 C C . LEU A 1 70 ? -15.102 -0.022 16.494 1.00 56.34 70 LEU A C 1
ATOM 537 O O . LEU A 1 70 ? -15.872 0.514 17.279 1.00 56.34 70 LEU A O 1
ATOM 541 N N . HIS A 1 71 ? -14.279 -1.013 16.861 1.00 59.81 71 HIS A N 1
ATOM 542 C CA . HIS A 1 71 ? -14.280 -1.648 18.187 1.00 59.81 71 HIS A CA 1
ATOM 543 C C . HIS A 1 71 ? -13.006 -1.374 19.023 1.00 59.81 71 HIS A C 1
ATOM 545 O O . HIS A 1 71 ? -12.911 -1.793 20.175 1.00 59.81 71 HIS A O 1
ATOM 551 N N . SER A 1 72 ? -11.981 -0.708 18.481 1.00 64.19 72 SER A N 1
ATOM 552 C CA . SER A 1 72 ? -10.681 -0.592 19.181 1.00 64.19 72 SER A CA 1
ATOM 553 C C . SER A 1 72 ? -10.013 0.770 19.072 1.00 64.19 72 SER A C 1
ATOM 555 O O . SER A 1 72 ? -9.092 1.045 19.836 1.00 64.19 72 SER A O 1
ATOM 557 N N . GLN A 1 73 ? -10.456 1.611 18.137 1.00 70.62 73 GLN A N 1
ATOM 558 C CA . GLN A 1 73 ? -9.990 2.984 18.012 1.00 70.62 73 GLN A CA 1
ATOM 559 C C . GLN A 1 73 ? -11.150 3.886 17.601 1.00 70.62 73 GLN A C 1
ATOM 561 O O . GLN A 1 73 ? -11.752 3.695 16.543 1.00 70.62 73 GLN A O 1
ATOM 566 N N . ALA A 1 74 ? -11.428 4.890 18.419 1.00 72.62 74 ALA A N 1
ATOM 567 C CA . ALA A 1 74 ? -12.373 5.947 18.115 1.00 72.62 74 ALA A CA 1
ATOM 568 C C . ALA A 1 74 ? -11.628 7.228 17.738 1.00 72.62 74 ALA A C 1
ATOM 570 O O . ALA A 1 74 ? -10.492 7.439 18.164 1.00 72.62 74 ALA A O 1
ATOM 571 N N . ILE A 1 75 ? -12.283 8.095 16.967 1.00 73.44 75 ILE A N 1
ATOM 572 C CA . ILE A 1 75 ? -11.844 9.482 16.851 1.00 73.44 75 ILE A CA 1
ATOM 573 C C . ILE A 1 75 ? -12.605 10.291 17.894 1.00 73.44 75 ILE A C 1
ATOM 575 O O . ILE A 1 75 ? -13.835 10.308 17.894 1.00 73.44 75 ILE A O 1
ATOM 579 N N . THR A 1 76 ? -11.876 10.966 18.771 1.00 77.75 76 THR A N 1
ATOM 580 C CA . THR A 1 76 ? -12.433 11.923 19.721 1.00 77.75 76 THR A CA 1
ATOM 581 C C . THR A 1 76 ? -12.134 13.342 19.260 1.00 77.75 76 THR A C 1
ATOM 583 O O . THR A 1 76 ? -11.092 13.622 18.660 1.00 77.75 76 THR A O 1
ATOM 586 N N . LEU A 1 77 ? -13.090 14.231 19.510 1.00 79.06 77 LEU A N 1
ATOM 587 C CA . LEU A 1 77 ? -12.958 15.666 19.305 1.00 79.06 77 LEU A CA 1
ATOM 588 C C . LEU A 1 77 ? -12.952 16.324 20.677 1.00 79.06 77 LEU A C 1
ATOM 590 O O . LEU A 1 77 ? -13.850 16.071 21.474 1.00 79.06 77 LEU A O 1
ATOM 594 N N . ASP A 1 78 ? -11.948 17.151 20.931 1.00 78.88 78 ASP A N 1
ATOM 595 C CA . ASP A 1 78 ? -11.801 17.874 22.191 1.00 78.88 78 ASP A CA 1
ATOM 596 C C . ASP A 1 78 ? -11.337 19.314 21.932 1.00 78.88 78 ASP A C 1
ATOM 598 O O . ASP A 1 78 ? -10.830 19.649 20.859 1.00 78.88 78 ASP A O 1
ATOM 602 N N . THR A 1 79 ? -11.511 20.183 22.916 1.00 80.12 79 THR A N 1
ATOM 603 C CA . THR A 1 79 ? -10.901 21.514 22.947 1.00 80.12 79 THR A CA 1
ATOM 604 C C . THR A 1 79 ? -9.402 21.407 23.238 1.00 80.12 79 THR A C 1
ATOM 606 O O . THR A 1 79 ? -8.958 20.503 23.943 1.00 80.12 79 THR A O 1
ATOM 609 N N . PHE A 1 80 ? -8.586 22.314 22.689 1.00 78.88 80 PHE A N 1
ATOM 610 C CA . PHE A 1 80 ? -7.130 22.263 22.883 1.00 78.88 80 PHE A CA 1
ATOM 611 C C . PHE A 1 80 ? -6.524 23.610 23.285 1.00 78.88 80 PHE A C 1
ATOM 613 O O . PHE A 1 80 ? -6.112 24.410 22.449 1.00 78.88 80 PHE A O 1
ATOM 620 N N . GLY A 1 81 ? -6.388 23.864 24.583 1.00 77.94 81 GLY A N 1
ATOM 621 C CA . GLY A 1 81 ? -5.801 25.118 25.063 1.00 77.94 81 GLY A CA 1
ATOM 622 C C . GLY A 1 81 ? -6.775 26.298 24.952 1.00 77.94 81 GLY A C 1
ATOM 623 O O . GLY A 1 81 ? -7.826 26.266 25.580 1.00 77.94 81 GLY A O 1
ATOM 624 N N . THR A 1 82 ? -6.406 27.361 24.226 1.00 76.25 82 THR A N 1
ATOM 625 C CA . THR A 1 82 ? -7.196 28.607 24.099 1.00 76.25 82 THR A CA 1
ATOM 626 C C . THR A 1 82 ? -8.470 28.444 23.263 1.00 76.25 82 THR A C 1
ATOM 628 O O . THR A 1 82 ? -8.588 27.515 22.464 1.00 76.25 82 THR A O 1
ATOM 631 N N . GLU A 1 83 ? -9.403 29.393 23.404 1.00 73.81 83 GLU A N 1
ATOM 632 C CA . GLU A 1 83 ? -10.652 29.436 22.631 1.00 73.81 83 GLU A CA 1
ATOM 633 C C . GLU A 1 83 ? -10.405 29.345 21.115 1.00 73.81 83 GLU A C 1
ATOM 635 O O . GLU A 1 83 ? -9.530 30.012 20.564 1.00 73.81 83 GLU A O 1
ATOM 640 N N . GLY A 1 84 ? -11.187 28.496 20.441 1.00 68.81 84 GLY A N 1
ATOM 641 C CA . GLY A 1 84 ? -11.128 28.281 18.990 1.00 68.81 84 GLY A CA 1
ATOM 642 C C . GLY A 1 84 ? -10.186 27.165 18.523 1.00 68.81 84 GLY A C 1
ATOM 643 O O . GLY A 1 84 ? -10.265 26.755 17.365 1.00 68.81 84 GLY A O 1
ATOM 644 N N . ASN A 1 85 ? -9.337 26.627 19.400 1.00 81.75 85 ASN A N 1
ATOM 645 C CA . ASN A 1 85 ? -8.516 25.459 19.093 1.00 81.75 85 ASN A CA 1
ATOM 646 C C . ASN A 1 85 ? -9.299 24.164 19.316 1.00 81.75 85 ASN A C 1
ATOM 648 O O . ASN A 1 85 ? -10.006 24.010 20.315 1.00 81.75 85 ASN A O 1
ATOM 652 N N . PHE A 1 86 ? -9.082 23.191 18.441 1.00 81.06 86 PHE A N 1
ATOM 653 C CA . PHE A 1 86 ? -9.635 21.854 18.599 1.00 81.06 86 PHE A CA 1
ATOM 654 C C . PHE A 1 86 ? -8.565 20.789 18.372 1.00 81.06 86 PHE A C 1
ATOM 656 O O . PHE A 1 86 ? -7.623 20.962 17.596 1.00 81.06 86 PHE A O 1
ATOM 663 N N . GLN A 1 87 ? -8.725 19.674 19.066 1.00 85.50 87 GLN A N 1
ATOM 664 C CA . GLN A 1 87 ? -7.924 18.477 18.927 1.00 85.50 87 GLN A CA 1
ATOM 665 C C . GLN A 1 87 ? -8.791 17.359 18.363 1.00 85.50 87 GLN A C 1
ATOM 667 O O . GLN A 1 87 ? -9.891 17.099 18.844 1.00 85.50 87 GLN A O 1
ATOM 672 N N . VAL A 1 88 ? -8.261 16.682 17.352 1.00 84.50 88 VAL A N 1
ATOM 673 C CA . VAL A 1 88 ? -8.803 15.435 16.823 1.00 84.50 88 VAL A CA 1
ATOM 674 C C . VAL A 1 88 ? -7.827 14.329 17.195 1.00 84.50 88 VAL A C 1
ATOM 676 O O . VAL A 1 88 ? -6.669 14.365 16.773 1.00 84.50 88 VAL A O 1
ATOM 679 N N . THR A 1 89 ? -8.283 13.352 17.972 1.00 82.69 89 THR A N 1
ATOM 680 C CA . THR A 1 89 ? -7.443 12.247 18.444 1.00 82.69 89 THR A CA 1
ATOM 681 C C . THR A 1 89 ? -8.007 10.914 17.985 1.00 82.69 89 THR A C 1
ATOM 683 O O . THR A 1 89 ? -9.144 10.588 18.291 1.00 82.69 89 THR A O 1
ATOM 686 N N . LEU A 1 90 ? -7.201 10.108 17.300 1.00 81.94 90 LEU A N 1
ATOM 687 C CA . LEU A 1 90 ? -7.425 8.674 17.157 1.00 81.94 90 LEU A CA 1
ATOM 688 C C . LEU A 1 90 ? -6.917 7.992 18.429 1.00 81.94 90 LEU A C 1
ATOM 690 O O . LEU A 1 90 ? -5.713 8.015 18.705 1.00 81.94 90 LEU A O 1
ATOM 694 N N . THR A 1 91 ? -7.831 7.429 19.218 1.00 80.88 91 THR A N 1
ATOM 695 C CA . THR A 1 91 ? -7.509 6.858 20.529 1.00 80.88 91 THR A CA 1
ATOM 696 C C . THR A 1 91 ? -6.478 5.737 20.404 1.00 80.88 91 THR A C 1
ATOM 698 O O . THR A 1 91 ? -6.601 4.907 19.496 1.00 80.88 91 THR A O 1
ATOM 701 N N . PRO A 1 92 ? -5.501 5.660 21.324 1.00 82.88 92 PRO A N 1
ATOM 702 C CA . PRO A 1 92 ? -4.512 4.597 21.311 1.00 82.88 92 PRO A CA 1
ATOM 703 C C . PRO A 1 92 ? -5.173 3.229 21.469 1.00 82.88 92 PRO A C 1
ATOM 705 O O . PRO A 1 92 ? -6.121 3.068 22.239 1.00 82.88 92 PRO A O 1
ATOM 708 N N . ILE A 1 93 ? -4.624 2.224 20.788 1.00 81.38 93 ILE A N 1
ATOM 709 C CA . ILE A 1 93 ? -5.031 0.833 21.011 1.00 81.38 93 ILE A CA 1
ATOM 710 C C . ILE A 1 93 ? -4.675 0.456 22.453 1.00 81.38 93 ILE A C 1
ATOM 712 O O . ILE A 1 93 ? -3.516 0.636 22.851 1.00 81.38 93 ILE A O 1
ATOM 716 N N . PRO A 1 94 ? -5.623 -0.080 23.240 1.00 81.19 94 PRO A N 1
ATOM 717 C CA . PRO A 1 94 ? -5.338 -0.513 24.599 1.00 81.19 94 PRO A CA 1
ATOM 718 C C . PRO A 1 94 ? -4.265 -1.607 24.598 1.00 81.19 94 PRO A C 1
ATOM 720 O O . PRO A 1 94 ? -4.240 -2.469 23.720 1.00 81.19 94 PRO A O 1
ATOM 723 N N . ASN A 1 95 ? -3.380 -1.594 25.601 1.00 84.81 95 ASN A N 1
ATOM 724 C CA . ASN A 1 95 ? -2.297 -2.572 25.721 1.00 84.81 95 ASN A CA 1
ATOM 725 C C . ASN A 1 95 ? -2.803 -3.949 26.194 1.00 84.81 95 ASN A C 1
ATOM 727 O O . ASN A 1 95 ? -2.500 -4.397 27.297 1.00 84.81 95 ASN A O 1
ATOM 731 N N . ILE A 1 96 ? -3.631 -4.593 25.373 1.00 85.06 96 ILE A N 1
ATOM 732 C CA . ILE A 1 96 ? -4.288 -5.868 25.651 1.00 85.06 96 ILE A CA 1
ATOM 733 C C . ILE A 1 96 ? -4.017 -6.795 24.468 1.00 85.06 96 ILE A C 1
ATOM 735 O O . ILE A 1 96 ? -4.438 -6.520 23.345 1.00 85.06 96 ILE A O 1
ATOM 739 N N . ALA A 1 97 ? -3.343 -7.919 24.721 1.00 82.44 97 ALA A N 1
ATOM 740 C CA . ALA A 1 97 ? -2.915 -8.851 23.675 1.00 82.44 97 ALA A CA 1
ATOM 741 C C . ALA A 1 97 ? -4.072 -9.333 22.781 1.00 82.44 97 ALA A C 1
ATOM 743 O O . ALA A 1 97 ? -3.926 -9.392 21.565 1.00 82.44 97 ALA A O 1
ATOM 744 N N . ALA A 1 98 ? -5.242 -9.611 23.366 1.00 81.44 98 ALA A N 1
ATOM 745 C CA . ALA A 1 98 ? -6.428 -10.032 22.620 1.00 81.44 98 ALA A CA 1
ATOM 746 C C . ALA A 1 98 ? -6.909 -8.976 21.605 1.00 81.44 98 ALA A C 1
ATOM 748 O O . ALA A 1 98 ? -7.338 -9.338 20.514 1.00 81.44 98 ALA A O 1
ATOM 749 N N . VAL A 1 99 ? -6.790 -7.682 21.931 1.00 80.00 99 VAL A N 1
ATOM 750 C CA . VAL A 1 99 ? -7.178 -6.582 21.031 1.00 80.00 99 VAL A CA 1
ATOM 751 C C . VAL A 1 99 ? -6.194 -6.472 19.867 1.00 80.00 99 VAL A C 1
ATOM 753 O O . VAL A 1 99 ? -6.609 -6.352 18.719 1.00 80.00 99 VAL A O 1
ATOM 756 N N . TYR A 1 100 ? -4.891 -6.591 20.130 1.00 79.62 100 TYR A N 1
ATOM 757 C CA . TYR A 1 100 ? -3.898 -6.642 19.056 1.00 79.62 100 TYR A CA 1
ATOM 758 C C . TYR A 1 100 ? -4.097 -7.859 18.146 1.00 79.62 100 TYR A C 1
ATOM 760 O O . TYR A 1 100 ? -4.036 -7.722 16.925 1.00 79.62 100 TYR A O 1
ATOM 768 N N . ASN A 1 101 ? -4.386 -9.031 18.713 1.00 79.69 101 ASN A N 1
ATOM 769 C CA . ASN A 1 101 ? -4.628 -10.240 17.929 1.00 79.69 101 ASN A CA 1
ATOM 770 C C . ASN A 1 101 ? -5.866 -10.108 17.027 1.00 79.69 101 ASN A C 1
ATOM 772 O O . ASN A 1 101 ? -5.821 -10.507 15.860 1.00 79.69 101 ASN A O 1
ATOM 776 N N . ASP A 1 102 ? -6.938 -9.484 17.520 1.00 79.25 102 ASP A N 1
ATOM 777 C CA . ASP A 1 102 ? -8.117 -9.191 16.705 1.00 79.25 102 ASP A CA 1
ATOM 778 C C . ASP A 1 102 ? -7.786 -8.238 15.5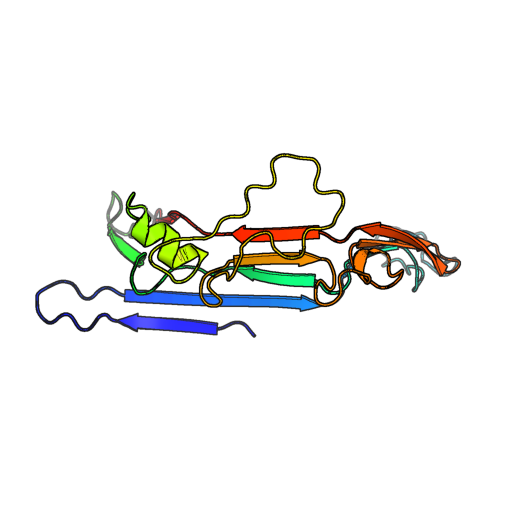43 1.00 79.25 102 ASP A C 1
ATOM 780 O O . ASP A 1 102 ? -8.158 -8.483 14.389 1.00 79.25 102 ASP A O 1
ATOM 784 N N . ILE A 1 103 ? -7.022 -7.178 15.811 1.00 77.94 103 ILE A N 1
ATOM 785 C CA . ILE A 1 103 ? -6.636 -6.200 14.789 1.00 77.94 103 ILE A CA 1
ATOM 786 C C . ILE A 1 103 ? -5.739 -6.830 13.718 1.00 77.94 103 ILE A C 1
ATOM 788 O O . ILE A 1 103 ? -5.947 -6.588 12.531 1.00 77.94 103 ILE A O 1
ATOM 792 N N . TYR A 1 104 ? -4.765 -7.657 14.091 1.00 75.69 104 TYR A N 1
ATOM 793 C CA . TYR A 1 104 ? -3.818 -8.224 13.128 1.00 75.69 104 TYR A CA 1
ATOM 794 C C . TYR A 1 104 ? -4.340 -9.475 12.410 1.00 75.69 104 TYR A C 1
ATOM 796 O O . TYR A 1 104 ? -4.085 -9.635 11.213 1.00 75.69 104 TYR A O 1
ATOM 804 N N . CYS A 1 105 ? -5.095 -10.340 13.094 1.00 74.06 105 CYS A N 1
ATOM 805 C CA . CYS A 1 105 ? -5.497 -11.654 12.571 1.00 74.06 105 CYS A CA 1
ATOM 806 C C . CYS A 1 105 ? -7.008 -11.926 12.615 1.00 74.06 105 CYS A C 1
ATOM 808 O O . CYS A 1 105 ? -7.456 -12.919 12.054 1.00 74.06 105 CYS A O 1
ATOM 810 N N . GLY A 1 106 ? -7.812 -11.066 13.249 1.00 74.88 106 GLY A N 1
ATOM 811 C CA . GLY A 1 106 ? -9.268 -11.262 13.348 1.00 74.88 106 GLY A CA 1
ATOM 812 C C . GLY A 1 106 ? -9.661 -12.434 14.232 1.00 74.88 106 GLY A C 1
ATOM 813 O O . GLY A 1 106 ? -10.707 -13.043 14.031 1.00 74.88 106 GLY A O 1
ATOM 814 N N . ALA A 1 107 ? -8.790 -12.780 15.177 1.00 72.88 107 ALA A N 1
ATOM 815 C CA . ALA A 1 107 ? -8.973 -13.879 16.104 1.00 72.88 107 ALA A CA 1
ATOM 816 C C . ALA A 1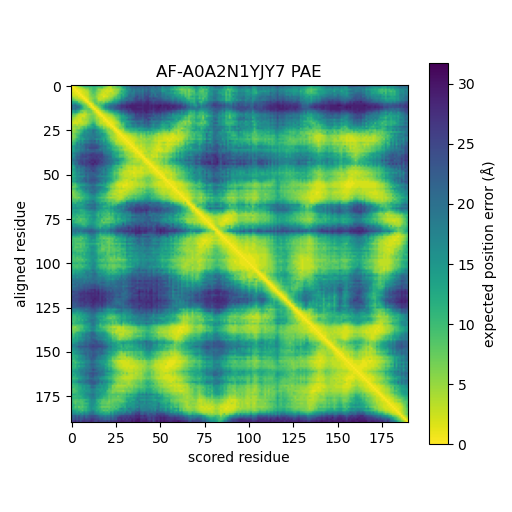 107 ? -8.396 -13.509 17.473 1.00 72.88 107 ALA A C 1
ATOM 818 O O . ALA A 1 107 ? -7.523 -12.651 17.583 1.00 72.88 107 ALA A O 1
ATOM 819 N N . ALA A 1 108 ? -8.825 -14.216 18.521 1.00 69.06 108 ALA A N 1
ATOM 820 C CA . ALA A 1 108 ? -8.307 -14.022 19.878 1.00 69.06 108 ALA A CA 1
ATOM 821 C C . ALA A 1 108 ? -6.790 -14.300 19.998 1.00 69.06 108 ALA A C 1
ATOM 823 O O . ALA A 1 108 ? -6.128 -13.788 20.903 1.00 69.06 108 ALA A O 1
ATOM 824 N N . THR A 1 109 ? -6.232 -15.087 19.073 1.00 69.81 109 THR A N 1
ATOM 825 C CA . THR A 1 109 ? -4.809 -15.438 18.990 1.00 69.81 109 THR A CA 1
ATOM 826 C C . THR A 1 109 ? -4.300 -15.285 17.560 1.00 69.81 109 THR A C 1
ATOM 828 O O . THR A 1 109 ? -4.894 -15.842 16.637 1.00 69.81 109 THR A O 1
ATOM 831 N N . CYS A 1 110 ? -3.175 -14.594 17.379 1.00 66.69 110 CYS A N 1
ATOM 832 C CA . CYS A 1 110 ? -2.463 -14.539 16.106 1.00 66.69 110 CYS A CA 1
ATOM 833 C C . CYS A 1 110 ? -1.467 -15.698 15.989 1.00 66.69 110 CYS A C 1
ATOM 835 O O . CYS A 1 110 ? -0.550 -15.813 16.800 1.00 66.69 110 CYS A O 1
ATOM 837 N N . ALA A 1 111 ? -1.589 -16.519 14.944 1.00 64.25 111 ALA A N 1
ATOM 838 C CA . ALA A 1 111 ? -0.520 -17.432 14.547 1.00 64.25 111 ALA A CA 1
ATOM 839 C C . ALA A 1 111 ? 0.554 -16.633 13.787 1.00 64.25 111 ALA A C 1
ATOM 841 O O . ALA A 1 111 ? 0.530 -16.530 12.559 1.00 64.25 111 ALA A O 1
ATOM 842 N N . THR A 1 112 ? 1.469 -16.001 14.522 1.00 60.03 112 THR A N 1
ATOM 843 C CA . THR A 1 112 ? 2.608 -15.299 13.922 1.00 60.03 112 THR A CA 1
ATOM 844 C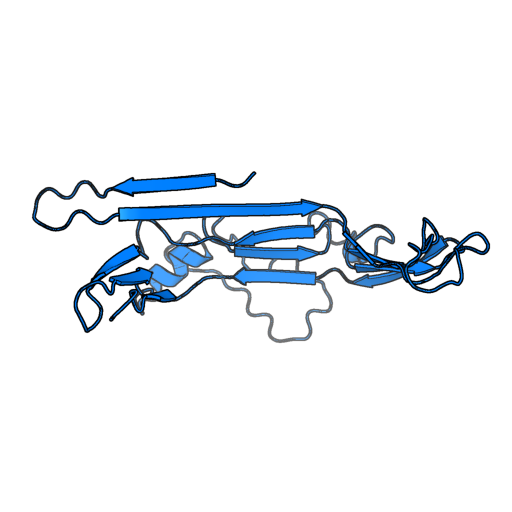 C . THR A 1 112 ? 3.675 -16.309 13.522 1.00 60.03 112 THR A C 1
ATOM 846 O O . THR A 1 112 ? 4.195 -17.032 14.373 1.00 60.03 112 THR A O 1
ATOM 849 N N . ASN A 1 113 ? 4.051 -16.333 12.246 1.00 56.53 113 ASN A N 1
ATOM 850 C CA . ASN A 1 113 ? 5.273 -17.011 11.833 1.00 56.53 113 ASN A CA 1
ATOM 851 C C . ASN A 1 113 ? 6.433 -16.057 12.103 1.00 56.53 113 ASN A C 1
ATOM 853 O O . ASN A 1 113 ? 6.697 -15.151 11.314 1.00 56.53 113 ASN A O 1
ATOM 857 N N . THR A 1 114 ? 7.115 -16.224 13.234 1.00 52.97 114 THR A N 1
ATOM 858 C CA . THR A 1 114 ? 8.364 -15.497 13.468 1.00 52.97 114 THR A CA 1
ATOM 859 C C . THR A 1 114 ? 9.414 -16.064 12.523 1.00 52.97 114 THR A C 1
ATOM 861 O O . THR A 1 114 ? 9.923 -17.163 12.738 1.00 52.97 114 THR A O 1
ATOM 864 N N . VAL A 1 115 ? 9.734 -15.331 11.457 1.00 53.12 115 VAL A N 1
ATOM 865 C CA . VAL A 1 115 ? 10.852 -15.686 10.582 1.00 53.12 115 VAL A CA 1
ATOM 866 C C . VAL A 1 115 ? 12.142 -15.314 11.313 1.00 53.12 115 VAL A C 1
ATOM 868 O O . VAL A 1 115 ? 12.503 -14.147 11.408 1.00 53.12 115 VAL A O 1
ATOM 871 N N . THR A 1 116 ? 12.814 -16.306 11.893 1.00 50.53 116 THR A N 1
ATOM 872 C CA . THR A 1 116 ? 14.033 -16.127 12.702 1.00 50.53 116 THR A CA 1
ATOM 873 C C . THR A 1 116 ? 15.334 -16.187 11.883 1.00 50.53 116 THR A C 1
ATOM 875 O O . THR A 1 116 ? 16.416 -16.266 12.459 1.00 50.53 116 THR A O 1
ATOM 878 N N . GLY A 1 117 ? 15.258 -16.123 10.547 1.00 51.09 117 GLY A N 1
ATOM 879 C CA . GLY A 1 117 ? 16.409 -16.162 9.632 1.00 51.09 117 GLY A CA 1
ATOM 880 C C . GLY A 1 117 ? 16.250 -15.242 8.415 1.00 51.09 117 GLY A C 1
ATOM 881 O O . GLY A 1 117 ? 15.244 -14.549 8.288 1.00 51.09 117 GLY A O 1
ATOM 882 N N . ILE A 1 118 ? 17.239 -15.229 7.510 1.00 45.50 118 ILE A N 1
ATOM 883 C CA . ILE A 1 118 ? 17.112 -14.540 6.213 1.00 45.50 118 ILE A CA 1
ATOM 884 C C . ILE A 1 118 ? 15.978 -15.217 5.442 1.00 45.50 118 ILE A C 1
ATOM 886 O O . ILE A 1 118 ? 16.103 -16.377 5.043 1.00 45.50 118 ILE A O 1
ATOM 890 N N . ASP A 1 119 ? 14.882 -14.490 5.229 1.00 49.31 119 ASP A N 1
ATOM 891 C CA . ASP A 1 119 ? 13.798 -14.913 4.349 1.00 49.31 119 ASP A CA 1
ATOM 892 C C . ASP A 1 119 ? 14.273 -14.855 2.892 1.00 49.31 119 ASP A C 1
ATOM 894 O O . ASP A 1 119 ? 14.054 -13.895 2.159 1.00 49.31 119 ASP A O 1
ATOM 898 N N . THR A 1 120 ? 14.991 -15.894 2.478 1.00 48.72 120 THR A N 1
ATOM 899 C CA . THR A 1 120 ? 15.409 -16.092 1.083 1.00 48.72 120 THR A CA 1
ATOM 900 C C . THR A 1 120 ? 14.245 -16.512 0.190 1.00 48.72 120 THR A C 1
ATOM 902 O O . THR A 1 120 ? 14.397 -16.597 -1.026 1.00 48.72 120 THR A O 1
ATOM 905 N N . SER A 1 121 ? 13.087 -16.793 0.789 1.00 48.31 121 SER A N 1
ATOM 906 C CA . SER A 1 121 ? 11.946 -17.430 0.152 1.00 48.31 121 SER A CA 1
ATOM 907 C C . SER A 1 121 ? 10.739 -16.510 0.102 1.00 48.31 121 SER A C 1
ATOM 909 O O . SER A 1 121 ? 9.632 -17.025 0.130 1.00 48.31 121 SER A O 1
ATOM 911 N N . ASN A 1 122 ? 10.931 -15.184 0.029 1.00 48.44 122 ASN A N 1
ATOM 912 C CA . ASN A 1 122 ? 9.862 -14.212 -0.230 1.00 48.44 122 ASN A CA 1
ATOM 913 C C . ASN A 1 122 ? 8.549 -14.597 0.471 1.00 48.44 122 ASN A C 1
ATOM 915 O O . ASN A 1 122 ? 7.509 -14.692 -0.189 1.00 48.44 122 ASN A O 1
ATOM 919 N N . SER A 1 123 ? 8.643 -14.975 1.759 1.00 51.28 123 SER A N 1
ATOM 920 C CA . SER A 1 123 ? 7.677 -15.859 2.413 1.00 51.28 123 SER A CA 1
ATOM 921 C C . SER A 1 123 ? 6.293 -15.357 2.096 1.00 51.28 123 SER A C 1
ATOM 923 O O . SER A 1 123 ? 5.959 -14.250 2.489 1.00 51.28 123 SER A O 1
ATOM 925 N N . LEU A 1 124 ? 5.468 -16.112 1.371 1.00 52.56 124 LEU A N 1
ATOM 926 C CA . LEU A 1 124 ? 4.126 -15.646 1.009 1.00 52.56 124 LEU A CA 1
ATOM 927 C C . LEU A 1 124 ? 3.236 -15.433 2.246 1.00 52.56 124 LEU A C 1
ATOM 929 O O . LEU A 1 124 ? 2.190 -14.794 2.149 1.00 52.56 124 LEU A O 1
ATOM 933 N N . VAL A 1 125 ? 3.689 -15.866 3.429 1.00 52.50 125 VAL A N 1
ATOM 934 C CA . VAL A 1 125 ? 2.912 -15.950 4.667 1.00 52.50 125 VAL A CA 1
ATOM 935 C C . VAL A 1 125 ? 3.641 -15.243 5.824 1.00 52.50 125 VAL A C 1
ATOM 937 O O . VAL A 1 125 ? 4.124 -15.880 6.756 1.00 52.50 125 VAL A O 1
ATOM 940 N N . ALA A 1 126 ? 3.736 -13.909 5.782 1.00 55.84 126 ALA A N 1
ATOM 941 C CA . ALA A 1 126 ? 4.260 -13.112 6.904 1.00 55.84 126 ALA A CA 1
ATOM 942 C C . ALA A 1 126 ? 3.281 -13.119 8.090 1.00 55.84 126 ALA A C 1
ATOM 944 O O . ALA A 1 126 ? 3.694 -13.013 9.239 1.00 55.84 126 ALA A O 1
ATOM 945 N N . ILE A 1 127 ? 1.984 -13.291 7.814 1.00 57.28 127 ILE A N 1
ATOM 946 C CA . ILE A 1 127 ? 0.933 -13.509 8.809 1.00 57.28 127 ILE A CA 1
ATOM 947 C C . ILE A 1 127 ? 0.068 -14.663 8.298 1.00 57.28 127 ILE A C 1
ATOM 949 O O . ILE A 1 127 ? -0.416 -14.616 7.165 1.00 57.28 127 ILE A O 1
ATOM 953 N N . THR A 1 128 ? -0.114 -15.704 9.110 1.00 56.53 128 THR A N 1
ATOM 954 C CA . THR A 1 128 ? -1.029 -16.809 8.803 1.00 56.53 128 THR A CA 1
ATOM 955 C C . THR A 1 128 ? -2.445 -16.320 9.103 1.00 56.53 128 THR A C 1
ATOM 957 O O . THR A 1 128 ? -2.798 -16.162 10.266 1.00 56.53 128 THR A O 1
ATOM 960 N N . ASN A 1 129 ? -3.241 -16.045 8.066 1.00 61.84 129 ASN A N 1
ATOM 961 C CA . ASN A 1 129 ? -4.608 -15.496 8.155 1.00 61.84 129 ASN A CA 1
ATOM 962 C C . ASN A 1 129 ? -4.693 -14.079 8.747 1.00 61.84 129 ASN A C 1
ATOM 964 O O . ASN A 1 129 ? -5.247 -13.873 9.825 1.00 61.84 129 ASN A O 1
ATOM 968 N N . PRO A 1 130 ? -4.157 -13.074 8.050 1.00 68.12 130 PRO A N 1
ATOM 969 C CA . PRO A 1 130 ? -4.306 -11.703 8.494 1.00 68.12 130 PRO A CA 1
ATOM 970 C C . PRO A 1 130 ? -5.743 -11.219 8.347 1.00 68.12 130 PRO A C 1
ATOM 972 O O . PRO A 1 130 ? -6.450 -11.592 7.408 1.00 68.12 130 PRO A O 1
ATOM 975 N N . ASN A 1 131 ? -6.129 -10.303 9.228 1.00 72.75 131 ASN A N 1
ATOM 976 C CA . ASN A 1 131 ? -7.455 -9.722 9.207 1.00 72.75 131 ASN A CA 1
ATOM 977 C C . ASN A 1 131 ? -7.663 -8.876 7.934 1.00 72.75 131 ASN A C 1
ATOM 979 O O . ASN A 1 131 ? -6.976 -7.863 7.764 1.00 72.75 131 ASN A O 1
ATOM 983 N N . PRO A 1 132 ? -8.591 -9.243 7.032 1.00 70.62 132 PRO A N 1
ATOM 984 C CA . PRO A 1 132 ? -8.762 -8.539 5.764 1.00 70.62 132 PRO A CA 1
ATOM 985 C C . PRO A 1 132 ? -9.284 -7.107 5.928 1.00 70.62 132 PRO A C 1
ATOM 987 O O . PRO A 1 132 ? -9.110 -6.302 5.019 1.00 70.62 132 PRO A O 1
ATOM 990 N N . GLU A 1 133 ? -9.891 -6.770 7.065 1.00 66.69 133 GLU A N 1
ATOM 991 C CA . GLU A 1 133 ? -10.476 -5.444 7.287 1.00 66.69 133 GLU A CA 1
ATOM 992 C C . GLU A 1 133 ? -9.482 -4.421 7.856 1.00 66.69 133 GLU A C 1
ATOM 994 O O . GLU A 1 133 ? -9.693 -3.218 7.724 1.00 66.69 133 GLU A O 1
ATOM 999 N N . THR A 1 134 ? -8.402 -4.880 8.494 1.00 70.81 134 THR A N 1
ATOM 1000 C CA . THR A 1 134 ? -7.457 -4.021 9.240 1.00 70.81 134 THR A CA 1
ATOM 1001 C C . THR A 1 134 ? -6.000 -4.240 8.938 1.00 70.81 134 THR A C 1
ATOM 1003 O O . THR A 1 134 ? -5.162 -3.468 9.401 1.00 70.81 134 THR A O 1
ATOM 1006 N N . ARG A 1 135 ? -5.657 -5.265 8.165 1.00 74.25 135 ARG A N 1
ATOM 1007 C CA . ARG A 1 135 ? -4.289 -5.431 7.704 1.00 74.25 135 ARG A CA 1
ATOM 1008 C C . ARG A 1 135 ? -3.982 -4.317 6.712 1.00 74.25 135 ARG A C 1
ATOM 1010 O O . ARG A 1 135 ? -4.253 -4.478 5.528 1.00 74.25 135 ARG A O 1
ATOM 1017 N N . GLY A 1 136 ? -3.381 -3.227 7.180 1.00 77.44 136 GLY A N 1
ATOM 1018 C CA . GLY A 1 136 ? -2.713 -2.292 6.291 1.00 77.44 136 GLY A CA 1
ATOM 1019 C C . GLY A 1 136 ? -1.517 -2.961 5.637 1.00 77.44 136 GLY A C 1
ATOM 1020 O O . GLY A 1 136 ? -0.807 -3.748 6.271 1.00 77.44 136 GLY A O 1
ATOM 1021 N N . TYR A 1 137 ? -1.310 -2.681 4.362 1.00 79.38 137 TYR A N 1
ATOM 1022 C CA . TYR A 1 137 ? -0.206 -3.244 3.610 1.00 79.38 137 TYR A CA 1
ATOM 1023 C C . TYR A 1 137 ? 0.234 -2.316 2.485 1.00 79.38 137 TYR A C 1
ATOM 1025 O O . TYR A 1 137 ? -0.532 -1.495 1.983 1.00 79.38 137 TYR A O 1
ATOM 1033 N N . ILE A 1 138 ? 1.485 -2.484 2.073 1.00 83.62 138 ILE A N 1
ATOM 1034 C CA . ILE A 1 138 ? 2.036 -1.922 0.843 1.00 83.62 138 ILE A CA 1
ATOM 1035 C C . ILE A 1 138 ? 2.781 -3.053 0.152 1.00 83.62 138 ILE A C 1
ATOM 1037 O O . ILE A 1 138 ? 3.647 -3.678 0.759 1.00 83.62 138 ILE A O 1
ATOM 1041 N N . ARG A 1 139 ? 2.438 -3.344 -1.097 1.00 83.44 139 ARG A N 1
ATOM 1042 C CA . ARG A 1 139 ? 3.012 -4.434 -1.885 1.00 83.44 139 ARG A CA 1
ATOM 1043 C C . ARG A 1 139 ? 3.517 -3.905 -3.214 1.00 83.44 139 ARG A C 1
ATOM 1045 O O . ARG A 1 139 ? 2.880 -3.059 -3.834 1.00 83.44 139 ARG A O 1
ATOM 1052 N N . TRP A 1 140 ? 4.642 -4.456 -3.645 1.00 86.81 140 TRP A N 1
ATOM 1053 C CA . TRP A 1 140 ? 5.224 -4.282 -4.965 1.00 86.81 140 TRP A CA 1
ATOM 1054 C C . TRP A 1 140 ? 5.456 -5.667 -5.549 1.00 86.81 140 TRP A C 1
ATOM 1056 O O . TRP A 1 140 ? 6.404 -6.358 -5.166 1.00 86.81 140 TRP A O 1
ATOM 1066 N N . GLY A 1 141 ? 4.576 -6.068 -6.458 1.00 82.88 141 GLY A N 1
ATOM 1067 C CA . GLY A 1 141 ? 4.613 -7.373 -7.095 1.00 82.88 141 GLY A CA 1
ATOM 1068 C C . GLY A 1 141 ? 3.411 -8.251 -6.759 1.00 82.88 141 GLY A C 1
ATOM 1069 O O . GLY A 1 141 ? 2.704 -8.059 -5.774 1.00 82.88 141 GLY A O 1
ATOM 1070 N N . ASP A 1 142 ? 3.198 -9.241 -7.612 1.00 79.06 142 ASP A N 1
ATOM 1071 C CA . ASP A 1 142 ? 2.225 -10.304 -7.456 1.00 79.06 142 ASP A CA 1
ATOM 1072 C C . ASP A 1 142 ? 2.804 -11.415 -6.571 1.00 79.06 142 ASP A C 1
ATOM 1074 O O . ASP A 1 142 ? 3.837 -12.012 -6.889 1.00 79.06 142 ASP A O 1
ATOM 1078 N N . PHE A 1 143 ? 2.103 -11.670 -5.468 1.00 73.12 143 PHE A N 1
ATOM 1079 C CA . PHE A 1 143 ? 2.411 -12.683 -4.460 1.00 73.12 143 PHE A CA 1
ATOM 1080 C C . PHE A 1 143 ? 1.471 -13.901 -4.548 1.00 73.12 143 PHE A C 1
ATOM 1082 O O . PHE A 1 143 ? 1.532 -14.783 -3.697 1.00 73.12 143 PHE A O 1
ATOM 1089 N N . SER A 1 144 ? 0.580 -13.969 -5.543 1.00 71.81 144 SER A N 1
ATOM 1090 C CA . SER A 1 144 ? -0.350 -15.096 -5.713 1.00 71.81 144 SER A CA 1
ATOM 1091 C C . SER A 1 144 ? 0.354 -16.401 -6.101 1.00 71.81 144 SER A C 1
ATOM 1093 O O . SER A 1 144 ? -0.139 -17.484 -5.788 1.00 71.81 144 SER A O 1
ATOM 1095 N N . ASN A 1 145 ? 1.526 -16.306 -6.736 1.00 69.12 145 ASN A N 1
ATOM 1096 C CA . ASN A 1 145 ? 2.350 -17.441 -7.131 1.00 69.12 145 ASN A CA 1
ATOM 1097 C C . ASN A 1 145 ? 3.784 -17.274 -6.595 1.00 69.12 145 ASN A C 1
ATOM 1099 O O . ASN A 1 145 ? 4.460 -16.310 -6.965 1.00 69.12 145 ASN A O 1
ATOM 1103 N N . PRO A 1 146 ? 4.302 -18.227 -5.798 1.00 62.56 146 PRO A N 1
ATOM 1104 C CA . PRO A 1 146 ? 5.667 -18.173 -5.291 1.00 62.56 146 PRO A CA 1
ATOM 1105 C C . PRO A 1 146 ? 6.722 -18.256 -6.392 1.00 62.56 146 PRO A C 1
ATOM 1107 O O . PRO A 1 146 ? 7.862 -17.979 -6.102 1.00 62.56 146 PRO A O 1
ATOM 1110 N N . ALA A 1 147 ? 6.417 -18.601 -7.642 1.00 66.94 147 ALA A N 1
ATOM 1111 C CA . ALA A 1 147 ? 7.390 -18.519 -8.736 1.00 66.94 147 ALA A CA 1
ATOM 1112 C C . ALA A 1 147 ? 7.452 -17.124 -9.394 1.00 66.94 147 ALA A C 1
ATOM 1114 O O . ALA A 1 147 ? 8.405 -16.818 -10.110 1.00 66.94 147 ALA A O 1
ATOM 1115 N N . ASN A 1 148 ? 6.463 -16.252 -9.156 1.00 70.06 148 ASN A N 1
ATOM 1116 C CA . ASN A 1 148 ? 6.363 -14.963 -9.847 1.00 70.06 148 ASN A CA 1
ATOM 1117 C C . ASN A 1 148 ? 7.358 -13.918 -9.327 1.00 70.06 148 ASN A C 1
ATOM 1119 O O . ASN A 1 148 ? 7.548 -12.899 -9.987 1.00 70.06 148 ASN A O 1
ATOM 1123 N N . TYR A 1 149 ? 8.039 -14.137 -8.197 1.00 67.88 149 TYR A N 1
ATOM 1124 C CA . TYR A 1 149 ? 9.008 -13.160 -7.684 1.00 67.88 149 TYR A CA 1
ATOM 1125 C C . TYR A 1 149 ? 10.286 -13.031 -8.521 1.00 67.88 149 TYR A C 1
ATOM 1127 O O . TYR A 1 149 ? 11.073 -12.134 -8.252 1.00 67.88 149 TYR A O 1
ATOM 1135 N N . ILE A 1 150 ? 10.533 -13.920 -9.487 1.00 71.31 150 ILE A N 1
ATOM 1136 C CA . ILE A 1 150 ? 11.622 -13.785 -10.474 1.00 71.31 150 ILE A CA 1
ATOM 1137 C C . ILE A 1 150 ? 11.106 -13.416 -11.865 1.00 71.31 150 ILE A C 1
ATOM 1139 O O . ILE A 1 150 ? 11.891 -13.327 -12.810 1.00 71.31 150 ILE A O 1
ATOM 1143 N N . ALA A 1 151 ? 9.789 -13.251 -12.024 1.00 78.25 151 ALA A N 1
ATOM 1144 C CA . ALA A 1 151 ? 9.215 -12.954 -13.321 1.00 78.25 151 ALA A CA 1
ATOM 1145 C C . ALA A 1 151 ? 9.686 -11.563 -13.783 1.00 78.25 151 ALA A C 1
ATOM 1147 O O . ALA A 1 151 ? 9.584 -10.591 -13.033 1.00 78.25 151 AL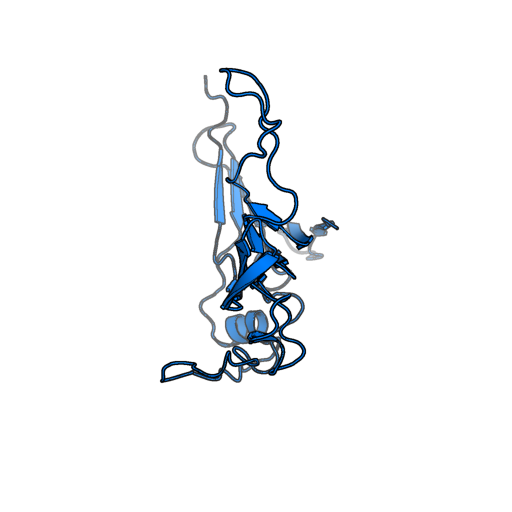A A O 1
ATOM 1148 N N . PRO A 1 152 ? 10.168 -11.427 -15.030 1.00 77.56 152 PRO A N 1
ATOM 1149 C CA . PRO A 1 152 ? 10.758 -10.179 -15.517 1.00 77.56 152 PRO A CA 1
ATOM 1150 C C . PRO A 1 152 ? 9.745 -9.030 -15.579 1.00 77.56 152 PRO A C 1
ATOM 1152 O O . PRO A 1 152 ? 10.128 -7.868 -15.646 1.00 77.56 152 PRO A O 1
ATOM 1155 N N . ASN A 1 153 ? 8.448 -9.336 -15.547 1.00 80.31 153 ASN A N 1
ATOM 1156 C CA . ASN A 1 153 ? 7.361 -8.370 -15.552 1.00 80.31 153 ASN A CA 1
ATOM 1157 C C . ASN A 1 153 ? 6.690 -8.177 -14.176 1.00 80.31 153 ASN A C 1
ATOM 1159 O O . ASN A 1 153 ? 5.636 -7.546 -14.117 1.00 80.31 153 ASN A O 1
ATOM 1163 N N . ASN A 1 154 ? 7.293 -8.650 -13.085 1.00 85.25 154 ASN A N 1
ATOM 1164 C CA . ASN A 1 154 ? 6.750 -8.509 -11.737 1.00 85.25 154 ASN A CA 1
ATOM 1165 C C . ASN A 1 154 ? 7.600 -7.571 -10.863 1.00 85.25 154 ASN A C 1
ATOM 1167 O O . ASN A 1 154 ? 8.769 -7.338 -11.157 1.00 85.25 154 ASN A O 1
ATOM 1171 N N . GLY A 1 155 ? 6.998 -7.021 -9.807 1.00 86.50 155 GLY A N 1
ATOM 1172 C CA . GLY A 1 155 ? 7.704 -6.281 -8.763 1.00 86.50 155 GLY A CA 1
ATOM 1173 C C . GLY A 1 155 ? 8.479 -5.063 -9.254 1.00 86.50 155 GLY A C 1
ATOM 1174 O O . GLY A 1 155 ? 8.018 -4.294 -10.099 1.00 86.50 155 GLY A O 1
ATOM 1175 N N . ILE A 1 156 ? 9.658 -4.873 -8.673 1.00 89.44 156 ILE A N 1
ATOM 1176 C CA . ILE A 1 156 ? 10.554 -3.757 -8.944 1.00 89.44 156 ILE A CA 1
ATOM 1177 C C . ILE A 1 156 ? 11.620 -4.214 -9.937 1.00 89.44 156 ILE A C 1
ATOM 1179 O O . ILE A 1 156 ? 12.372 -5.163 -9.689 1.00 89.44 156 ILE A O 1
ATOM 1183 N N . ARG A 1 157 ? 11.719 -3.509 -11.062 1.00 90.44 157 ARG A N 1
ATOM 1184 C CA . ARG A 1 157 ? 12.657 -3.840 -12.139 1.00 90.44 157 ARG A CA 1
ATOM 1185 C C . ARG A 1 157 ? 13.260 -2.598 -12.776 1.00 90.44 157 ARG A C 1
ATOM 1187 O O . ARG A 1 157 ? 12.606 -1.564 -12.886 1.00 90.44 157 ARG A O 1
ATOM 1194 N N . PHE A 1 158 ? 14.481 -2.740 -13.271 1.00 91.88 158 PHE A N 1
ATOM 1195 C CA . PHE A 1 158 ? 15.066 -1.815 -14.231 1.00 91.88 158 PHE A CA 1
ATOM 1196 C C . PHE A 1 158 ? 14.859 -2.348 -15.642 1.00 91.88 158 PHE A C 1
ATOM 1198 O O . PHE A 1 158 ? 15.076 -3.530 -15.901 1.00 91.88 158 PHE A O 1
ATOM 1205 N N . VAL A 1 159 ? 14.486 -1.468 -16.562 1.00 92.31 159 VAL A N 1
ATOM 1206 C CA . VAL A 1 159 ? 14.417 -1.771 -17.991 1.00 92.31 159 VAL A CA 1
ATOM 1207 C C . VAL A 1 159 ? 15.350 -0.812 -18.717 1.00 92.31 159 VAL A C 1
ATOM 1209 O O . VAL A 1 159 ? 15.296 0.396 -18.497 1.00 92.31 159 VAL A O 1
ATOM 1212 N N . THR A 1 160 ? 16.234 -1.331 -19.563 1.00 92.00 160 THR A N 1
ATOM 1213 C CA . THR A 1 160 ? 17.133 -0.510 -20.383 1.00 92.00 160 THR A CA 1
ATOM 1214 C C . THR A 1 160 ? 16.408 -0.000 -21.634 1.00 92.00 160 THR A C 1
ATOM 1216 O O . THR A 1 160 ? 15.394 -0.576 -22.036 1.00 92.00 160 THR A O 1
ATOM 1219 N N . PRO A 1 161 ? 16.924 1.035 -22.325 1.00 88.94 161 PRO A N 1
ATOM 1220 C CA . PRO A 1 161 ? 16.343 1.504 -23.588 1.00 88.94 161 PRO A CA 1
ATOM 1221 C C . PRO A 1 161 ? 16.203 0.414 -24.660 1.00 88.94 161 PRO A C 1
ATOM 1223 O O . PRO A 1 161 ? 15.276 0.463 -25.466 1.00 88.94 161 PRO A O 1
ATOM 1226 N N . ALA A 1 162 ? 17.109 -0.571 -24.649 1.00 89.44 162 ALA A N 1
ATOM 1227 C CA . ALA A 1 162 ? 17.112 -1.717 -25.557 1.00 89.44 162 ALA A CA 1
ATOM 1228 C C . ALA A 1 162 ? 16.156 -2.849 -25.123 1.00 89.44 162 ALA A C 1
ATOM 1230 O O . ALA A 1 162 ? 16.097 -3.882 -25.782 1.00 89.44 162 ALA A O 1
ATOM 1231 N N . GLY A 1 163 ? 15.421 -2.676 -24.018 1.00 87.25 163 GLY A N 1
ATOM 1232 C CA . GLY A 1 163 ? 14.470 -3.660 -23.494 1.00 87.25 163 GLY A CA 1
ATOM 1233 C C . GLY A 1 163 ? 15.083 -4.733 -22.590 1.00 87.25 163 GLY A C 1
ATOM 1234 O O . GLY A 1 163 ? 14.378 -5.648 -22.178 1.00 87.25 163 GLY A O 1
ATOM 1235 N N . GLY A 1 164 ? 16.372 -4.634 -22.251 1.00 90.56 164 GLY A N 1
ATOM 1236 C CA . GLY A 1 164 ? 16.993 -5.527 -21.271 1.00 90.56 164 GLY A CA 1
ATOM 1237 C C . GLY A 1 164 ? 16.410 -5.286 -19.880 1.00 90.56 164 GLY A C 1
ATOM 1238 O O . GLY A 1 164 ? 16.330 -4.137 -19.450 1.00 90.56 164 GLY A O 1
ATOM 1239 N N . VAL A 1 165 ? 16.004 -6.348 -19.184 1.00 89.75 165 VAL A N 1
ATOM 1240 C CA . VAL A 1 165 ? 15.348 -6.259 -17.873 1.00 89.75 165 VAL A CA 1
ATOM 1241 C C . VAL A 1 165 ? 16.268 -6.791 -16.781 1.00 89.75 165 VAL A C 1
ATOM 1243 O O . VAL A 1 165 ? 16.716 -7.933 -16.850 1.00 89.75 165 VAL A O 1
ATOM 1246 N N . THR A 1 166 ? 16.480 -5.987 -15.743 1.00 89.75 166 THR A N 1
ATOM 1247 C CA . THR A 1 166 ? 17.113 -6.413 -14.492 1.00 89.75 166 THR A CA 1
ATOM 1248 C C . THR A 1 166 ? 16.068 -6.382 -13.390 1.00 89.75 166 THR A C 1
ATOM 1250 O O . THR A 1 166 ? 15.624 -5.314 -12.967 1.00 89.75 166 THR A O 1
ATOM 1253 N N . HIS A 1 167 ? 15.663 -7.558 -12.925 1.00 86.38 167 HIS A N 1
ATOM 1254 C CA . HIS A 1 167 ? 14.717 -7.689 -11.825 1.00 86.38 167 HIS A CA 1
ATOM 1255 C C . HIS A 1 167 ? 15.431 -7.461 -10.485 1.00 86.38 167 HIS A C 1
ATOM 1257 O O . HIS A 1 167 ? 16.440 -8.108 -10.208 1.00 86.38 167 HIS A O 1
ATOM 1263 N N . ILE A 1 168 ? 14.924 -6.537 -9.664 1.00 83.38 168 ILE A N 1
ATOM 1264 C CA . ILE A 1 168 ? 15.500 -6.215 -8.348 1.00 83.38 168 ILE A CA 1
ATOM 1265 C C . ILE A 1 168 ? 14.843 -7.070 -7.265 1.00 83.38 168 ILE A C 1
ATOM 1267 O O . ILE A 1 168 ? 15.508 -7.513 -6.334 1.00 83.38 168 ILE A O 1
ATOM 1271 N N . GLY A 1 169 ? 13.538 -7.316 -7.387 1.00 80.00 169 GLY A N 1
ATOM 1272 C CA . GLY A 1 169 ? 12.787 -8.065 -6.390 1.00 80.00 169 GLY A CA 1
ATOM 1273 C C . GLY A 1 169 ? 11.310 -7.697 -6.367 1.00 80.00 169 GLY A C 1
ATOM 1274 O O . GLY A 1 169 ? 10.880 -6.712 -6.960 1.00 80.00 169 GLY A O 1
ATOM 1275 N N . VAL A 1 170 ? 10.547 -8.473 -5.610 1.00 80.12 170 VAL A N 1
ATOM 1276 C CA . VAL A 1 170 ? 9.249 -8.048 -5.073 1.00 80.12 170 VAL A CA 1
ATOM 1277 C C . VAL A 1 170 ? 9.460 -7.628 -3.624 1.00 80.12 170 VAL A C 1
ATOM 1279 O O . VAL A 1 170 ? 10.402 -8.079 -2.972 1.00 80.12 170 VAL A O 1
ATOM 1282 N N . ALA A 1 171 ? 8.595 -6.762 -3.117 1.00 78.12 171 ALA A N 1
ATOM 1283 C CA . ALA A 1 171 ? 8.665 -6.311 -1.737 1.00 78.12 171 ALA A CA 1
ATOM 1284 C C . ALA A 1 171 ? 7.262 -6.153 -1.167 1.00 78.12 171 ALA A C 1
ATOM 1286 O O . ALA A 1 171 ? 6.308 -5.863 -1.891 1.00 78.12 171 ALA A O 1
ATOM 1287 N N . ARG A 1 172 ? 7.129 -6.326 0.145 1.00 77.25 172 ARG A N 1
ATOM 1288 C CA . ARG A 1 172 ? 5.884 -6.033 0.842 1.00 77.25 172 ARG A CA 1
ATOM 1289 C C . ARG A 1 172 ? 6.124 -5.608 2.276 1.00 77.25 172 ARG A C 1
ATOM 1291 O O . ARG A 1 172 ? 7.055 -6.068 2.929 1.00 77.25 172 ARG A O 1
ATOM 1298 N N . ILE A 1 173 ? 5.222 -4.774 2.753 1.00 76.44 173 ILE A N 1
ATOM 1299 C CA . ILE A 1 173 ? 5.055 -4.379 4.139 1.00 76.44 173 ILE A CA 1
ATOM 1300 C C . ILE A 1 173 ? 3.646 -4.821 4.513 1.00 76.44 173 ILE A C 1
ATOM 1302 O O . ILE A 1 173 ? 2.686 -4.468 3.832 1.00 76.44 173 ILE A O 1
ATOM 1306 N N . GLU A 1 174 ? 3.524 -5.614 5.571 1.00 73.56 174 GLU A N 1
ATOM 1307 C CA . GLU A 1 174 ? 2.254 -6.154 6.060 1.00 73.56 174 GLU A CA 1
ATOM 1308 C C . GLU A 1 174 ?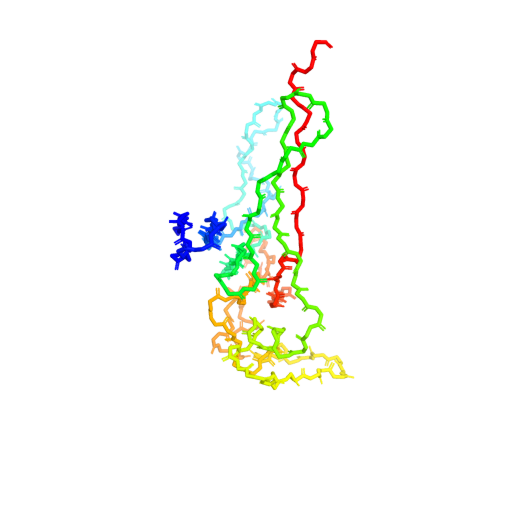 2.041 -5.695 7.504 1.00 73.56 174 GLU A C 1
ATOM 1310 O O . GLU A 1 174 ? 3.001 -5.577 8.264 1.00 73.56 174 GLU A O 1
ATOM 1315 N N . GLY A 1 175 ? 0.790 -5.460 7.898 1.00 69.62 175 GLY A N 1
ATOM 1316 C CA . GLY A 1 175 ? 0.458 -5.069 9.270 1.00 69.62 175 GLY A CA 1
ATOM 1317 C C . GLY A 1 175 ? 0.713 -3.590 9.582 1.00 69.62 175 GLY A C 1
ATOM 1318 O O . GLY A 1 175 ? 0.993 -3.239 10.728 1.00 69.62 175 GLY A O 1
ATOM 1319 N N . LEU A 1 176 ? 0.616 -2.714 8.580 1.00 74.19 176 LEU A N 1
ATOM 1320 C CA . LEU A 1 176 ? 0.678 -1.273 8.800 1.00 74.19 176 LEU A CA 1
ATOM 1321 C C . LEU A 1 176 ? -0.569 -0.815 9.565 1.00 74.19 176 LEU A C 1
ATOM 1323 O O . LEU A 1 176 ? -1.696 -1.056 9.134 1.00 74.19 176 LEU A O 1
ATOM 1327 N N . LEU A 1 177 ? -0.356 -0.156 10.699 1.00 75.75 177 LEU A N 1
ATOM 1328 C CA . LEU A 1 177 ? -1.415 0.259 11.607 1.00 75.75 177 LEU A CA 1
ATOM 1329 C C . LEU A 1 177 ? -1.039 1.590 12.253 1.00 75.75 177 LEU A C 1
ATOM 1331 O O . LEU A 1 177 ? 0.058 1.739 12.791 1.00 75.75 177 LEU A O 1
ATOM 1335 N N . LEU A 1 178 ? -1.961 2.549 12.230 1.00 76.88 178 LEU A N 1
ATOM 1336 C CA . LEU A 1 178 ? -1.835 3.759 13.036 1.00 76.88 178 LEU A CA 1
ATOM 1337 C C . LEU A 1 178 ? -2.203 3.411 14.479 1.00 76.88 178 LEU A C 1
ATOM 1339 O O . LEU A 1 178 ? -3.341 3.039 14.748 1.00 76.88 178 LEU A O 1
ATOM 1343 N N . GLN A 1 179 ? -1.239 3.488 15.397 1.00 79.19 179 GLN A N 1
ATOM 1344 C CA . GLN A 1 179 ? -1.465 3.153 16.808 1.00 79.19 179 GLN A CA 1
ATOM 1345 C C . GLN A 1 179 ? -2.240 4.253 17.538 1.00 79.19 179 GLN A C 1
ATOM 1347 O O . GLN A 1 179 ? -3.127 3.943 18.327 1.00 79.19 179 GLN A O 1
ATOM 1352 N N . SER A 1 180 ? -1.891 5.509 17.267 1.00 83.12 180 SER A N 1
ATOM 1353 C CA . SER A 1 180 ? -2.560 6.724 17.726 1.00 83.12 180 SER A CA 1
ATOM 1354 C C . SER A 1 180 ? -2.206 7.867 16.777 1.00 83.12 180 SER A C 1
ATOM 1356 O O . SER A 1 180 ? -1.181 7.837 16.091 1.00 83.12 180 SER A O 1
ATOM 1358 N N . LEU A 1 181 ? -3.075 8.868 16.712 1.00 83.69 181 LEU A N 1
ATOM 1359 C CA . LEU A 1 181 ? -2.853 10.088 15.946 1.00 83.69 181 LEU A CA 1
ATOM 1360 C C . LEU A 1 181 ? -3.479 11.236 16.719 1.00 83.69 181 LEU A C 1
ATOM 1362 O O . LEU A 1 181 ? -4.643 11.144 17.090 1.00 83.69 181 LEU A O 1
ATOM 1366 N N . THR A 1 182 ? -2.743 12.324 16.896 1.00 87.44 182 THR A N 1
ATOM 1367 C CA . THR A 1 182 ? -3.282 13.555 17.469 1.00 87.44 182 THR A CA 1
ATOM 1368 C C . THR A 1 182 ? -3.020 14.693 16.501 1.00 87.44 182 THR A C 1
ATOM 1370 O O . THR A 1 182 ? -1.873 14.984 16.165 1.00 87.44 182 THR A O 1
ATOM 1373 N N . LEU A 1 183 ? -4.092 15.334 16.053 1.00 85.00 183 LEU A N 1
ATOM 1374 C CA . LEU A 1 183 ? -4.048 16.557 15.268 1.00 85.00 183 LEU A CA 1
ATOM 1375 C C . LEU A 1 183 ? -4.560 17.687 16.147 1.00 85.00 183 LEU A C 1
ATOM 1377 O O . LEU A 1 183 ? -5.718 17.677 16.557 1.00 85.00 183 LEU A O 1
ATOM 1381 N N . THR A 1 184 ? -3.703 18.657 16.436 1.00 85.62 184 THR A N 1
ATOM 1382 C CA . THR A 1 184 ? -4.084 19.862 17.169 1.00 85.62 184 THR A CA 1
ATOM 1383 C C . THR A 1 184 ? -4.111 21.032 16.213 1.00 85.62 184 THR A C 1
ATOM 1385 O O . THR A 1 184 ? -3.170 21.260 15.447 1.00 85.62 184 THR A O 1
ATOM 1388 N N . THR A 1 185 ? -5.199 21.788 16.247 1.00 83.00 185 THR A N 1
ATOM 1389 C CA . THR A 1 185 ? -5.238 23.075 15.576 1.00 83.00 185 THR A CA 1
ATOM 1390 C C . THR A 1 185 ? -4.842 24.156 16.558 1.00 83.00 185 THR A C 1
ATOM 1392 O O . THR A 1 185 ? -5.244 24.179 17.721 1.00 83.00 185 THR A O 1
ATOM 1395 N N . ARG A 1 186 ? -4.021 25.073 16.061 1.00 76.69 186 ARG A N 1
ATOM 1396 C CA . ARG A 1 186 ? -4.000 26.429 16.576 1.00 76.69 186 ARG A CA 1
ATOM 1397 C C . ARG A 1 186 ? -4.976 27.153 15.669 1.00 76.69 186 ARG A C 1
ATOM 1399 O O . ARG A 1 186 ? -4.698 27.288 14.478 1.00 76.69 186 ARG A O 1
ATOM 1406 N N . GLY A 1 187 ? -6.153 27.489 16.184 1.00 61.22 187 GLY A N 1
ATOM 1407 C CA . GLY A 1 187 ? -7.079 28.364 15.484 1.00 61.22 187 GLY A CA 1
ATOM 1408 C C . GLY A 1 187 ? -6.365 29.653 15.073 1.00 61.22 187 GLY A C 1
ATOM 1409 O O . GLY A 1 187 ? -5.244 29.930 15.513 1.00 61.22 187 GLY A O 1
ATOM 1410 N N . ALA A 1 188 ? -7.007 30.455 14.228 1.00 55.12 188 ALA A N 1
ATOM 1411 C CA . ALA A 1 188 ? -6.571 31.827 13.997 1.00 55.12 188 ALA A CA 1
ATOM 1412 C C . ALA A 1 188 ? -6.785 32.633 15.292 1.00 55.12 188 ALA A C 1
ATOM 1414 O O . ALA A 1 188 ? -7.756 33.368 15.425 1.00 55.12 188 ALA A O 1
ATOM 1415 N N . GLY A 1 189 ? -5.928 32.412 16.289 1.00 54.44 189 GLY A N 1
ATOM 1416 C CA . GLY A 1 189 ? -5.818 33.277 17.446 1.00 54.44 189 GLY A CA 1
ATOM 1417 C C . GLY A 1 189 ? -5.333 34.634 16.957 1.00 54.44 189 GLY A C 1
ATOM 1418 O O . GLY A 1 189 ? -4.388 34.699 16.171 1.00 54.44 189 GLY A O 1
ATOM 1419 N N . SER A 1 190 ? -6.040 35.677 17.382 1.00 51.34 190 SER A N 1
ATOM 1420 C CA . SER A 1 190 ? -5.618 37.080 17.325 1.00 51.34 190 SER A CA 1
ATOM 1421 C C . SER A 1 190 ? -4.144 37.275 17.664 1.00 51.34 190 SER A C 1
ATOM 1423 O 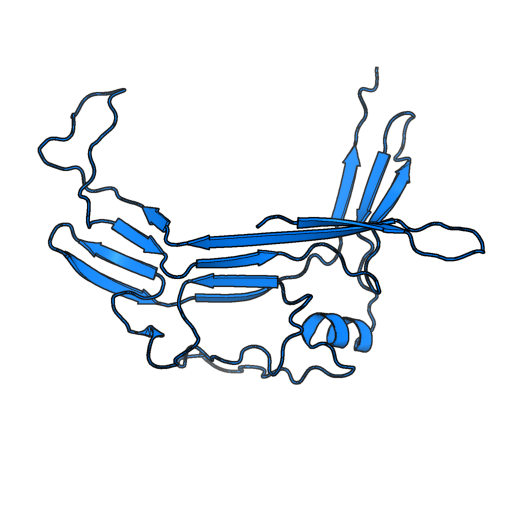O . SER A 1 190 ? -3.720 36.668 18.678 1.00 51.34 190 SER A O 1
#

Foldseek 3Di:
DWDWDWDWDPDPPDDTFIAIKTKDKDWDKDWDFDAFDPPFDPDPPGDTHTQPFFTKMQGGKIWIDIDDDPPFWTWDWDADPDPPKIKTKTDAGPPDQQSVCCLFAVGSDWPADPPPDPCPQLPLPRGDRTDPRRKTKIWGFDSPDSVRQPPQRTGIWGAHSVGDIDRPTIDMDIRDDDRMDMDIDDGPDD